Protein AF-A0A7V3D616-F1 (afdb_monomer)

Mean predicted aligned error: 13.86 Å

Radius of gyration: 35.64 Å; Cα contacts (8 Å, |Δi|>4): 173; chains: 1; bounding box: 58×69×104 Å

Foldseek 3Di:
DDPPPPPDDDDDDPPDDDDDDDPDDDPPPPPPPPPDDDDPVNVVVVVVVVVVVVVVVVVVVVVVVVVVVVVVVVVVVVVVVVVQVVVCVVVVFHKDKDFDQDPVRDGDDIDIATPDPDQPFWDFDQDPVDNQFTFTAGTAQQVPVDFDDQVNGSDAQQDWDDDPPDDTWGFHGDGRGTTTTGRPDPPDDPPD

pLDDT: mean 80.56, std 15.43, range [38.59, 98.31]

Solvent-accessible surface area (backbone atoms only — not comparable to full-atom values): 12207 Å² total; per-residue (Å²): 137,84,81,83,78,81,79,81,81,84,76,84,83,85,79,83,74,83,87,78,90,77,97,69,94,71,88,75,76,75,73,77,76,76,77,77,75,82,51,73,66,58,54,52,51,52,54,52,53,52,53,54,54,51,55,52,49,58,59,53,54,59,57,54,59,54,55,53,53,53,52,53,51,51,54,51,53,52,54,52,50,51,52,32,51,54,49,19,67,71,70,74,45,64,47,45,73,45,77,43,63,44,96,86,72,46,72,85,45,76,42,85,39,69,62,76,75,84,77,91,47,56,50,80,43,68,37,87,88,47,77,54,31,39,37,35,37,79,33,76,53,31,74,85,64,58,77,84,54,66,88,73,23,83,60,47,58,76,39,74,49,64,67,80,96,50,79,68,24,38,24,71,41,69,54,68,55,35,40,34,33,39,64,86,54,93,81,65,80,80,81,126

Structure (mmCIF, N/CA/C/O backbone):
data_AF-A0A7V3D616-F1
#
_entry.id   AF-A0A7V3D616-F1
#
loop_
_atom_site.group_PDB
_atom_site.id
_atom_site.type_symbol
_atom_site.label_atom_id
_atom_site.label_alt_id
_atom_site.label_comp_id
_atom_site.label_asym_id
_atom_site.label_entity_id
_atom_site.label_seq_id
_atom_site.pdbx_PDB_ins_code
_atom_site.Cartn_x
_atom_site.Cartn_y
_atom_site.Cartn_z
_atom_site.occupancy
_atom_site.B_iso_or_equiv
_atom_site.auth_seq_id
_atom_site.auth_comp_id
_atom_site.auth_asym_id
_atom_site.auth_atom_id
_atom_site.pdbx_PDB_model_num
ATOM 1 N N . MET A 1 1 ? -11.672 -16.349 7.195 1.00 45.81 1 MET A N 1
ATOM 2 C CA . MET A 1 1 ? -10.740 -15.883 8.245 1.00 45.81 1 MET A CA 1
ATOM 3 C C . MET A 1 1 ? -11.125 -16.609 9.525 1.00 45.81 1 MET A C 1
ATOM 5 O O . MET A 1 1 ? -12.041 -16.199 10.222 1.00 45.81 1 MET A O 1
ATOM 9 N N . LEU A 1 2 ? -10.557 -17.802 9.696 1.00 43.12 2 LEU A N 1
ATOM 10 C CA . LEU A 1 2 ? -10.943 -18.780 10.710 1.00 43.12 2 LEU A CA 1
ATOM 11 C C . LEU A 1 2 ? -10.216 -18.419 12.013 1.00 43.12 2 LEU A C 1
ATOM 13 O O . LEU A 1 2 ? -8.988 -18.439 12.055 1.00 43.12 2 LEU A O 1
ATOM 17 N N . VAL A 1 3 ? -10.957 -18.021 13.046 1.00 50.53 3 VAL A N 1
ATOM 18 C CA . VAL A 1 3 ? -10.395 -17.746 14.373 1.00 50.53 3 VAL A CA 1
ATOM 19 C C . VAL A 1 3 ? -10.111 -19.089 15.038 1.00 50.53 3 VAL A C 1
ATOM 21 O O . VAL A 1 3 ? -11.021 -19.819 15.423 1.00 50.53 3 VAL A O 1
ATOM 24 N N . MET A 1 4 ? -8.828 -19.422 15.125 1.00 47.12 4 MET A N 1
ATOM 25 C CA . MET A 1 4 ? -8.304 -20.601 15.799 1.00 47.12 4 MET A CA 1
ATOM 26 C C . MET A 1 4 ? -8.383 -20.363 17.314 1.00 47.12 4 MET A C 1
ATOM 28 O O . MET A 1 4 ? -7.480 -19.801 17.929 1.00 47.12 4 MET A O 1
ATOM 32 N N . ALA A 1 5 ? -9.524 -20.722 17.902 1.00 47.78 5 ALA A N 1
ATOM 33 C CA . ALA A 1 5 ? -9.734 -20.732 19.342 1.00 47.78 5 ALA A CA 1
ATOM 34 C C . ALA A 1 5 ? -8.924 -21.882 19.962 1.00 47.78 5 ALA A C 1
ATOM 36 O O . ALA A 1 5 ? -9.307 -23.050 19.885 1.00 47.78 5 ALA A O 1
ATOM 37 N N . ALA A 1 6 ? -7.781 -21.552 20.562 1.00 55.00 6 ALA A N 1
ATOM 38 C CA . ALA A 1 6 ? -7.004 -22.482 21.367 1.00 55.00 6 ALA A CA 1
ATOM 39 C C . ALA A 1 6 ? -7.743 -22.744 22.690 1.00 55.00 6 ALA A C 1
ATOM 41 O O . ALA A 1 6 ? -7.680 -21.963 23.637 1.00 55.00 6 ALA A O 1
ATOM 42 N N . ALA A 1 7 ? -8.480 -23.852 22.725 1.00 50.50 7 ALA A N 1
ATOM 43 C CA . ALA A 1 7 ? -9.090 -24.407 23.922 1.00 50.50 7 ALA A CA 1
ATOM 44 C C . ALA A 1 7 ? -8.003 -25.025 24.816 1.00 50.50 7 ALA A C 1
ATOM 46 O O . ALA A 1 7 ? -7.608 -26.178 24.636 1.00 50.50 7 ALA A O 1
ATOM 47 N N . MET A 1 8 ? -7.515 -24.257 25.788 1.00 54.72 8 MET A N 1
ATOM 48 C CA . MET A 1 8 ? -6.623 -24.760 26.830 1.00 54.72 8 MET A CA 1
ATOM 49 C C . MET A 1 8 ? -7.465 -25.446 27.914 1.00 54.72 8 MET A C 1
ATOM 51 O O . MET A 1 8 ? -8.069 -24.811 28.777 1.00 54.72 8 MET A O 1
ATOM 55 N N . ARG A 1 9 ? -7.545 -26.775 27.807 1.00 55.94 9 ARG A N 1
ATOM 56 C CA . ARG A 1 9 ? -8.113 -27.679 28.809 1.00 55.94 9 ARG A CA 1
ATOM 57 C C . ARG A 1 9 ? -7.177 -27.735 30.019 1.00 55.94 9 ARG A C 1
ATOM 59 O O . ARG A 1 9 ? -6.114 -28.341 29.943 1.00 55.94 9 ARG A O 1
ATOM 66 N N . GLY A 1 10 ? -7.585 -27.111 31.120 1.00 52.59 10 GLY A N 1
ATOM 67 C CA . GLY A 1 10 ? -6.990 -27.298 32.442 1.00 52.59 10 GLY A CA 1
ATOM 68 C C . GLY A 1 10 ? -7.751 -28.375 33.206 1.00 52.59 10 GLY A C 1
ATOM 69 O O . GLY A 1 10 ? -8.806 -28.115 33.777 1.00 52.59 10 GLY A O 1
ATOM 70 N N . THR A 1 11 ? -7.228 -29.5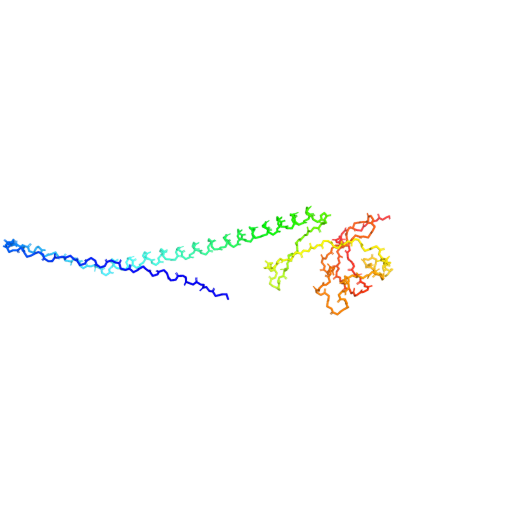93 33.155 1.00 56.31 11 THR A N 1
ATOM 71 C CA . THR A 1 11 ? -7.716 -30.782 33.854 1.00 56.31 11 THR A CA 1
ATOM 72 C C . THR A 1 11 ? -7.216 -30.784 35.303 1.00 56.31 11 THR A C 1
ATOM 74 O O . THR A 1 11 ? -6.042 -30.530 35.535 1.00 56.31 11 THR A O 1
ATOM 77 N N . MET A 1 12 ? -8.103 -31.159 36.231 1.00 50.72 12 MET A N 1
ATOM 78 C CA . MET A 1 12 ? -7.839 -31.794 37.535 1.00 50.72 12 MET A CA 1
ATOM 79 C C . MET A 1 12 ? -6.971 -31.074 38.582 1.00 50.72 12 MET A C 1
ATOM 81 O O . MET A 1 12 ? -5.756 -30.988 38.478 1.00 50.72 12 MET A O 1
ATOM 85 N N . CYS A 1 13 ? -7.595 -30.815 39.733 1.00 48.38 13 CYS A N 1
ATOM 86 C CA . CYS A 1 13 ? -7.145 -31.438 40.979 1.00 48.38 13 CYS A CA 1
ATOM 87 C C . CYS A 1 13 ? -8.322 -31.493 41.962 1.00 48.38 13 CYS A C 1
ATOM 89 O O . CYS A 1 13 ? -8.580 -30.565 42.726 1.00 48.38 13 CYS A O 1
ATOM 91 N N . THR A 1 14 ? -9.081 -32.586 41.895 1.00 57.53 14 THR A N 1
ATOM 92 C CA . THR A 1 14 ? -10.100 -32.929 42.888 1.00 57.53 14 THR A CA 1
ATOM 93 C C . THR A 1 14 ? -9.383 -33.397 44.147 1.00 57.53 14 THR A C 1
ATOM 95 O O . THR A 1 14 ? -9.034 -34.569 44.279 1.00 57.53 14 THR A O 1
ATOM 98 N N . ALA A 1 15 ? -9.130 -32.476 45.072 1.00 60.41 15 ALA A N 1
ATOM 99 C CA . ALA A 1 15 ? -8.670 -32.826 46.405 1.00 60.41 15 ALA A CA 1
ATOM 100 C C . ALA A 1 15 ? -9.858 -33.366 47.214 1.00 60.41 15 ALA A C 1
ATOM 102 O O . ALA A 1 15 ? -10.560 -32.631 47.902 1.00 60.41 15 ALA A O 1
ATOM 103 N N . SER A 1 16 ? -10.071 -34.677 47.105 1.00 67.94 16 SER A N 1
ATOM 104 C CA . SER A 1 16 ? -10.728 -35.463 48.144 1.00 67.94 16 SER A CA 1
ATOM 105 C C . SER A 1 16 ? -9.870 -35.374 49.408 1.00 67.94 16 SER A C 1
ATOM 107 O O . SER A 1 16 ? -8.703 -35.772 49.393 1.00 67.94 16 SER A O 1
ATOM 109 N N . ARG A 1 17 ? -10.409 -34.810 50.493 1.00 50.78 17 ARG A N 1
ATOM 110 C CA . ARG A 1 17 ? -9.801 -34.903 51.824 1.00 50.78 17 ARG A CA 1
ATOM 111 C C . ARG A 1 17 ? -10.802 -35.449 52.827 1.00 50.78 17 ARG A C 1
ATOM 113 O O . ARG A 1 17 ? -11.956 -35.033 52.871 1.00 50.78 17 ARG A O 1
ATOM 120 N N . CYS A 1 18 ? -10.271 -36.402 53.587 1.00 49.53 18 CYS A N 1
ATOM 121 C CA . CYS A 1 18 ? -10.864 -37.170 54.663 1.00 49.53 18 CYS A CA 1
ATOM 122 C C . CYS A 1 18 ? -11.782 -36.368 55.577 1.00 49.53 18 CYS A C 1
ATOM 124 O O . CYS A 1 18 ? -11.387 -35.372 56.179 1.00 49.53 18 CYS A O 1
ATOM 126 N N . SER A 1 19 ? -12.967 -36.940 55.749 1.00 49.19 19 SER A N 1
ATOM 127 C CA . SER A 1 19 ? -13.820 -36.787 56.913 1.00 49.19 19 SER A CA 1
ATOM 128 C C . SER A 1 19 ? -13.121 -37.415 58.124 1.00 49.19 19 SER A C 1
ATOM 130 O O . SER A 1 19 ? -12.936 -38.630 58.181 1.00 49.19 19 SER A O 1
ATOM 132 N N . THR A 1 20 ? -12.688 -36.581 59.066 1.00 56.72 20 THR A N 1
ATOM 133 C CA . THR A 1 20 ? -12.348 -36.987 60.4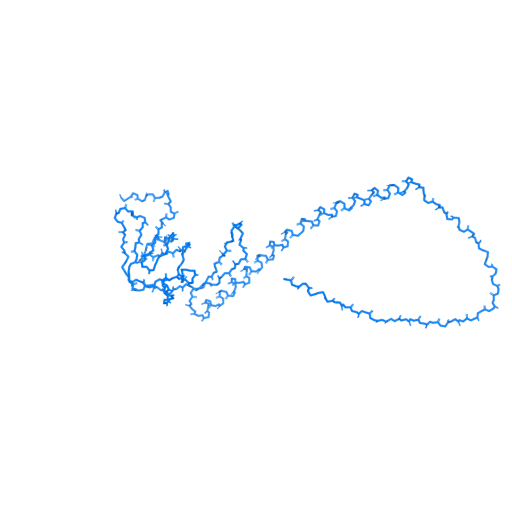33 1.00 56.72 20 THR A CA 1
ATOM 134 C C . THR A 1 20 ? -13.573 -36.779 61.310 1.00 56.72 20 THR A C 1
ATOM 136 O O . THR A 1 20 ? -14.098 -35.673 61.424 1.00 56.72 20 THR A O 1
ATOM 139 N N . SER A 1 21 ? -14.036 -37.879 61.886 1.00 57.72 21 SER A N 1
ATOM 140 C CA . SER A 1 21 ? -15.080 -37.968 62.896 1.00 57.72 21 SER A CA 1
ATOM 141 C C . SER A 1 21 ? -14.584 -37.420 64.238 1.00 57.72 21 SER A C 1
ATOM 143 O O . SER A 1 21 ? -13.758 -38.063 64.883 1.00 57.72 21 SER A O 1
ATOM 145 N N . ASP A 1 22 ? -15.122 -36.277 64.660 1.00 58.78 22 ASP A N 1
ATOM 146 C CA . ASP A 1 22 ? -15.014 -35.749 66.025 1.00 58.78 22 ASP A CA 1
ATOM 147 C C . ASP A 1 22 ? -16.372 -35.919 66.733 1.00 58.78 22 ASP A C 1
ATOM 149 O O . ASP A 1 22 ? -17.357 -35.303 66.312 1.00 58.78 22 ASP A O 1
ATOM 153 N N . PRO A 1 23 ? -16.483 -36.733 67.799 1.00 61.12 23 PRO A N 1
ATOM 154 C CA . PRO A 1 23 ? -17.648 -36.759 68.667 1.00 61.12 23 PRO A CA 1
ATOM 155 C C . PRO A 1 23 ? -17.366 -35.855 69.873 1.00 61.12 23 PRO A C 1
ATOM 157 O O . PRO A 1 23 ? -17.072 -36.315 70.972 1.00 61.12 23 PRO A O 1
ATOM 160 N N . GLY A 1 24 ? -17.417 -34.544 69.651 1.00 55.53 24 GLY A N 1
ATOM 161 C CA . GLY A 1 24 ? -17.211 -33.536 70.687 1.00 55.53 24 GLY A CA 1
ATOM 162 C C . GLY A 1 24 ? -18.310 -32.493 70.617 1.00 55.53 24 GLY A C 1
ATOM 163 O O . GLY A 1 24 ? -18.228 -31.557 69.830 1.00 55.53 24 GLY A O 1
ATOM 164 N N . GLY A 1 25 ? -19.361 -32.686 71.414 1.00 58.22 25 GLY A N 1
ATOM 165 C CA . GLY A 1 25 ? -20.518 -31.802 71.493 1.00 58.22 25 GLY A CA 1
ATOM 166 C C . GLY A 1 25 ? -20.144 -30.376 71.890 1.00 58.22 25 GLY A C 1
ATOM 167 O O . GLY A 1 25 ? -20.112 -30.037 73.068 1.00 58.22 25 GLY A O 1
ATOM 168 N N . ALA A 1 26 ? -19.931 -29.523 70.893 1.00 57.44 26 ALA A N 1
ATOM 169 C CA . ALA A 1 26 ? -20.085 -28.089 71.035 1.00 57.44 26 ALA A CA 1
ATOM 170 C C . ALA A 1 26 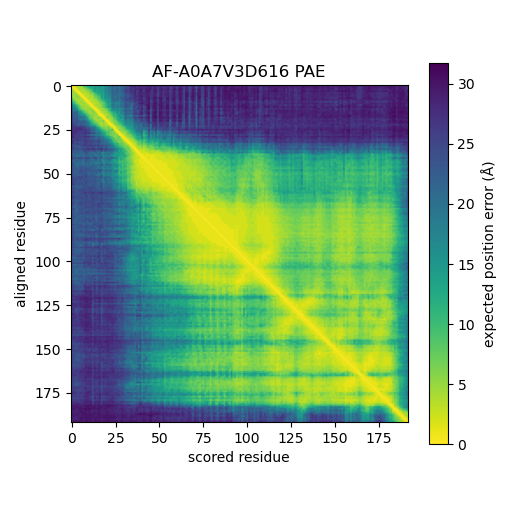? -21.530 -27.747 70.663 1.00 57.44 26 ALA A C 1
ATOM 172 O O . ALA A 1 26 ? -21.955 -27.921 69.520 1.00 57.44 26 ALA A O 1
ATOM 173 N N . ILE A 1 27 ? -22.298 -27.279 71.645 1.00 62.97 27 ILE A N 1
ATOM 174 C CA . ILE A 1 27 ? -23.609 -26.665 71.445 1.00 62.97 27 ILE A CA 1
ATOM 175 C C . ILE A 1 27 ? -23.361 -25.384 70.640 1.00 62.97 27 ILE A C 1
ATOM 177 O O . ILE A 1 27 ? -23.087 -24.324 71.198 1.00 62.97 27 ILE A O 1
ATOM 181 N N . VAL A 1 28 ? -23.379 -25.500 69.309 1.00 60.94 28 VAL A N 1
ATOM 182 C CA . VAL A 1 28 ? -23.352 -24.358 68.397 1.00 60.94 28 VAL A CA 1
ATOM 183 C C . VAL A 1 28 ? -24.701 -23.675 68.553 1.00 60.94 28 VAL A C 1
ATOM 185 O O . VAL A 1 28 ? -25.696 -24.055 67.940 1.00 60.94 28 VAL A O 1
ATOM 188 N N . THR A 1 29 ? -24.752 -22.679 69.428 1.00 63.09 29 THR A N 1
ATOM 189 C CA . THR A 1 29 ? -25.829 -21.701 69.469 1.00 63.09 29 THR A CA 1
ATOM 190 C C . THR A 1 29 ? -25.837 -20.994 68.120 1.00 63.09 29 THR A C 1
ATOM 192 O O . THR A 1 29 ? -25.066 -20.071 67.863 1.00 63.09 29 THR A O 1
ATOM 195 N N . SER A 1 30 ? -26.679 -21.479 67.207 1.00 61.62 30 SER A N 1
ATOM 196 C CA . SER A 1 30 ? -26.923 -20.849 65.919 1.00 61.62 30 SER A CA 1
ATOM 197 C C . SER A 1 30 ? -27.528 -19.478 66.188 1.00 61.62 30 SER A C 1
ATOM 199 O O . SER A 1 30 ? -28.738 -19.337 66.373 1.00 61.62 30 SER A O 1
ATOM 201 N N . VAL A 1 31 ? -26.679 -18.456 66.248 1.00 63.12 31 VAL A N 1
ATOM 202 C CA . VAL A 1 31 ? -27.127 -17.074 66.177 1.00 63.12 31 VAL A CA 1
ATOM 203 C C . VAL A 1 31 ? -27.778 -16.963 64.807 1.00 63.12 31 VAL A C 1
ATOM 205 O O . VAL A 1 31 ? -27.092 -16.984 63.786 1.00 63.12 31 VAL A O 1
ATOM 208 N N . LEU A 1 32 ? -29.113 -16.984 64.782 1.00 62.88 32 LEU A N 1
ATOM 209 C CA . LEU A 1 32 ? -29.917 -16.855 63.576 1.00 62.88 32 LEU A CA 1
ATOM 210 C C . LEU A 1 32 ? -29.526 -15.531 62.924 1.00 62.88 32 LEU A C 1
ATOM 212 O O . LEU A 1 32 ? -30.006 -14.463 63.303 1.00 62.88 32 LEU A O 1
ATOM 216 N N . SER A 1 33 ? -28.586 -15.607 61.983 1.00 68.44 33 SER A N 1
ATOM 217 C CA . SER A 1 33 ? -28.114 -14.467 61.219 1.00 68.44 33 SER A CA 1
ATOM 218 C C . SER A 1 33 ? -29.302 -13.962 60.421 1.00 68.44 33 SER A C 1
ATOM 220 O O . SER A 1 33 ? -29.729 -14.564 59.432 1.00 68.44 33 SER A O 1
ATOM 222 N N . ARG A 1 34 ? -29.911 -12.896 60.939 1.00 69.31 34 ARG A N 1
ATOM 223 C CA . ARG A 1 34 ? -31.066 -12.229 60.359 1.00 69.31 34 ARG A CA 1
ATOM 224 C C . ARG A 1 34 ? -30.623 -11.672 59.016 1.00 69.31 34 ARG A C 1
ATOM 226 O O . ARG A 1 34 ? -30.055 -10.584 58.951 1.00 69.31 34 ARG A O 1
ATOM 233 N N . ARG A 1 35 ? -30.849 -12.437 57.946 1.00 72.56 35 ARG A N 1
ATOM 234 C CA . ARG A 1 35 ? -30.606 -11.986 56.576 1.00 72.56 35 ARG A CA 1
ATOM 235 C C . ARG A 1 35 ? -31.503 -10.778 56.339 1.00 72.56 35 ARG A C 1
ATOM 237 O O . ARG A 1 35 ? -32.715 -10.913 56.192 1.00 72.56 35 ARG A O 1
ATOM 244 N N . ARG A 1 36 ? -30.912 -9.584 56.390 1.00 79.75 36 ARG A N 1
ATOM 245 C CA . ARG A 1 36 ? -31.577 -8.349 55.986 1.00 79.75 36 ARG A CA 1
ATOM 246 C C . ARG A 1 36 ? -31.842 -8.475 54.489 1.00 79.75 36 ARG A C 1
ATOM 248 O O . ARG A 1 36 ? -30.904 -8.612 53.710 1.00 79.75 36 ARG A O 1
ATOM 255 N N . GLY A 1 37 ? -33.118 -8.530 54.116 1.00 82.44 37 GLY A N 1
ATOM 256 C CA . GLY A 1 37 ? -33.516 -8.465 52.717 1.00 82.44 37 GLY A CA 1
ATOM 257 C C . GLY A 1 37 ? -33.114 -7.110 52.148 1.00 82.44 37 GLY A C 1
ATOM 258 O O . GLY A 1 37 ? -33.309 -6.089 52.806 1.00 82.44 37 GLY A O 1
ATOM 259 N N . PHE A 1 38 ? -32.535 -7.118 50.950 1.00 84.62 38 PHE A N 1
ATOM 260 C CA . PHE A 1 38 ? -32.287 -5.895 50.196 1.00 84.62 38 PHE A CA 1
ATOM 261 C C . PHE A 1 38 ? -33.618 -5.199 49.925 1.00 84.62 38 PHE A C 1
ATOM 263 O O . PHE A 1 38 ? -34.602 -5.836 49.537 1.00 84.62 38 PHE A O 1
ATOM 270 N N . THR A 1 39 ? -33.657 -3.892 50.150 1.00 94.38 39 THR A N 1
ATOM 271 C CA . THR A 1 39 ? -34.853 -3.108 49.836 1.00 94.38 39 THR A CA 1
ATOM 272 C C . THR A 1 39 ? -35.003 -2.986 48.315 1.00 94.38 39 THR A C 1
ATOM 274 O O . THR A 1 39 ? -34.010 -2.956 47.586 1.00 94.38 39 THR A O 1
ATOM 277 N N . LEU A 1 40 ? -36.241 -2.901 47.807 1.00 93.25 40 LEU A N 1
ATOM 278 C CA . LEU A 1 40 ? -36.492 -2.734 46.364 1.00 93.25 40 LEU A CA 1
ATOM 279 C C . LEU A 1 40 ? -35.768 -1.508 45.789 1.00 93.25 40 LEU A C 1
ATOM 281 O O . LEU A 1 40 ? -35.266 -1.553 44.667 1.00 93.25 40 LEU A O 1
ATOM 285 N N . ILE A 1 41 ? -35.681 -0.432 46.576 1.00 96.12 41 ILE A N 1
ATOM 286 C CA . ILE A 1 41 ? -34.990 0.796 46.180 1.00 96.12 41 ILE A CA 1
ATOM 287 C C . ILE A 1 41 ? -33.478 0.588 46.039 1.00 96.12 41 ILE A C 1
ATOM 289 O O . ILE A 1 41 ? -32.867 1.117 45.117 1.00 96.12 41 ILE A O 1
ATOM 293 N N . GLU A 1 42 ? -32.874 -0.227 46.900 1.00 94.50 42 GLU A N 1
ATOM 294 C CA . GLU A 1 42 ? -31.438 -0.501 46.873 1.00 94.50 42 GLU A CA 1
ATOM 295 C C . GLU A 1 42 ? -31.052 -1.318 45.636 1.00 94.50 42 GLU A C 1
ATOM 297 O O . GLU A 1 42 ? -30.083 -0.988 44.955 1.00 94.50 42 GLU A O 1
ATOM 302 N N . LEU A 1 43 ? -31.872 -2.307 45.261 1.00 94.56 43 LEU A N 1
ATOM 303 C CA . LEU A 1 43 ? -31.676 -3.046 44.012 1.00 94.56 43 LEU A CA 1
ATOM 304 C C . LEU A 1 43 ? -31.826 -2.125 42.791 1.00 94.56 43 LEU A C 1
ATOM 306 O O . LEU A 1 43 ? -31.013 -2.203 41.869 1.00 94.56 43 LEU A O 1
ATOM 310 N N . LEU A 1 44 ? -32.806 -1.213 42.804 1.00 95.94 44 LEU A N 1
ATOM 311 C CA . LEU A 1 44 ? -33.025 -0.250 41.721 1.00 95.94 44 LEU A CA 1
ATOM 312 C C . LEU A 1 44 ? -31.823 0.686 41.519 1.00 95.94 44 LEU A C 1
ATOM 314 O O . LEU A 1 44 ? -31.408 0.933 40.387 1.00 95.94 44 LEU A O 1
ATOM 318 N N . VAL A 1 45 ? -31.223 1.175 42.604 1.00 97.31 45 VAL A N 1
ATOM 319 C CA . VAL A 1 45 ? -30.017 2.011 42.523 1.00 97.31 45 VAL A CA 1
ATOM 320 C C . VAL A 1 45 ? -28.835 1.214 41.965 1.00 97.31 45 VAL A C 1
ATOM 322 O O . VAL A 1 45 ? -28.116 1.715 41.102 1.00 97.31 45 VAL A O 1
ATOM 325 N N . VAL A 1 46 ? -28.657 -0.042 42.388 1.00 97.31 46 VAL A N 1
ATOM 326 C CA . VAL A 1 46 ? -27.561 -0.903 41.914 1.00 97.31 46 VAL A CA 1
ATOM 327 C C . VAL A 1 46 ? -27.648 -1.145 40.409 1.00 97.31 46 VAL A C 1
ATOM 329 O O . VAL A 1 46 ? -26.657 -0.950 39.703 1.00 97.31 46 VAL A O 1
ATOM 332 N N . ILE A 1 47 ? -28.824 -1.509 39.889 1.00 97.38 47 ILE A N 1
ATOM 333 C CA . ILE A 1 47 ? -28.991 -1.687 38.438 1.00 97.38 47 ILE A CA 1
ATOM 334 C C . ILE A 1 47 ? -28.781 -0.363 37.691 1.00 97.38 47 ILE A C 1
ATOM 336 O O . ILE A 1 47 ? -28.147 -0.356 36.637 1.00 97.38 47 ILE A O 1
ATOM 340 N N . GLY A 1 48 ? -29.211 0.767 38.267 1.00 98.12 48 GLY A N 1
ATOM 341 C CA . GLY A 1 48 ? -28.960 2.099 37.719 1.00 98.12 48 GLY A CA 1
ATOM 342 C C . GLY A 1 48 ? -27.466 2.382 37.559 1.00 98.12 48 GLY A C 1
ATOM 343 O O . GLY A 1 48 ? -27.008 2.699 36.463 1.00 98.12 48 GLY A O 1
ATOM 344 N N . ILE A 1 49 ? -26.675 2.169 38.613 1.00 98.25 49 ILE A N 1
ATOM 345 C CA . ILE A 1 49 ? -25.222 2.386 38.576 1.00 98.25 49 ILE A CA 1
ATOM 346 C C . ILE A 1 49 ? -24.546 1.441 37.570 1.00 98.25 49 ILE A C 1
ATOM 348 O O . ILE A 1 49 ? -23.715 1.887 36.778 1.00 98.25 49 ILE A O 1
ATOM 352 N N . ILE A 1 50 ? -24.925 0.158 37.540 1.00 98.12 50 ILE A N 1
ATOM 353 C CA . ILE A 1 50 ? -24.348 -0.820 36.602 1.00 98.12 50 ILE A CA 1
ATOM 354 C C . ILE A 1 50 ? -24.610 -0.408 35.146 1.00 98.12 50 ILE A C 1
ATOM 356 O O . ILE A 1 50 ? -23.696 -0.476 34.324 1.00 98.12 50 ILE A O 1
ATOM 360 N N . THR A 1 51 ? -25.818 0.062 34.817 1.00 98.31 51 THR A N 1
ATOM 361 C CA . THR A 1 51 ? -26.137 0.497 33.444 1.00 98.31 51 THR A CA 1
ATOM 362 C C . THR A 1 51 ? -25.319 1.713 33.006 1.00 98.31 51 THR A C 1
ATOM 364 O O . THR A 1 51 ? -24.822 1.735 31.878 1.00 98.31 51 THR A O 1
ATOM 367 N N . ILE A 1 52 ? -25.098 2.680 33.903 1.00 98.12 52 ILE A N 1
ATOM 368 C CA . ILE A 1 52 ? -24.258 3.857 33.633 1.00 98.12 52 ILE A CA 1
ATOM 369 C C . ILE A 1 52 ? -22.803 3.433 33.381 1.00 98.12 52 ILE A C 1
ATOM 371 O O . ILE A 1 52 ? -22.198 3.839 32.385 1.00 98.12 52 ILE A O 1
ATOM 375 N N . LEU A 1 53 ? -22.246 2.572 34.239 1.00 98.00 53 LEU A N 1
ATOM 376 C CA . LEU A 1 53 ? -20.874 2.072 34.091 1.00 98.00 53 LEU A CA 1
ATOM 377 C C . LEU A 1 53 ? -20.686 1.263 32.801 1.00 98.00 53 LEU A C 1
ATOM 379 O O . LEU A 1 53 ? -19.671 1.401 32.109 1.00 98.00 53 LEU A O 1
ATOM 383 N N . PHE A 1 54 ? -21.676 0.445 32.445 1.00 97.88 54 PHE A N 1
ATOM 384 C CA . PHE A 1 54 ? -21.659 -0.329 31.208 1.00 97.88 54 PHE A CA 1
ATOM 385 C C . PHE A 1 54 ? -21.663 0.580 29.970 1.00 97.88 54 PHE A C 1
ATOM 387 O O . PHE A 1 54 ? -20.854 0.384 29.060 1.00 97.88 54 PHE A O 1
ATOM 394 N N . GLY A 1 55 ? -22.499 1.624 29.961 1.00 96.12 55 GLY A N 1
ATOM 395 C CA . GLY A 1 55 ? -22.539 2.613 28.881 1.00 96.12 55 GLY A CA 1
ATOM 396 C C . GLY A 1 55 ? -21.192 3.310 28.656 1.00 96.12 55 GLY A C 1
ATOM 397 O O . GLY A 1 55 ? -20.721 3.401 27.519 1.00 96.12 55 GLY A O 1
ATOM 398 N N . LEU A 1 56 ? -20.524 3.728 29.737 1.00 96.19 56 LEU A N 1
ATOM 399 C CA . LEU A 1 56 ? -19.196 4.350 29.665 1.00 96.19 56 LEU A CA 1
ATOM 400 C C . LEU A 1 56 ? -18.131 3.387 29.126 1.00 96.19 56 LEU A C 1
ATOM 402 O O . LEU A 1 56 ? -17.304 3.770 28.297 1.00 96.19 56 LEU A O 1
ATOM 406 N N . THR A 1 57 ? -18.180 2.123 29.541 1.00 95.62 57 THR A N 1
ATOM 407 C CA . THR A 1 57 ? -17.208 1.109 29.117 1.00 95.62 57 THR A CA 1
ATOM 408 C C . THR A 1 57 ? -17.299 0.838 27.612 1.00 95.62 57 THR A C 1
ATOM 410 O O . THR A 1 57 ? -16.275 0.782 26.928 1.00 95.62 57 THR A O 1
ATOM 413 N N . VAL A 1 58 ? -18.513 0.738 27.060 1.00 95.56 58 VAL A N 1
ATOM 414 C CA . VAL A 1 58 ? -18.720 0.543 25.613 1.00 95.56 58 VAL A CA 1
ATOM 415 C C . VAL A 1 58 ? -18.202 1.736 24.804 1.00 95.56 58 VAL A C 1
ATOM 417 O O . VAL A 1 58 ? -17.585 1.547 2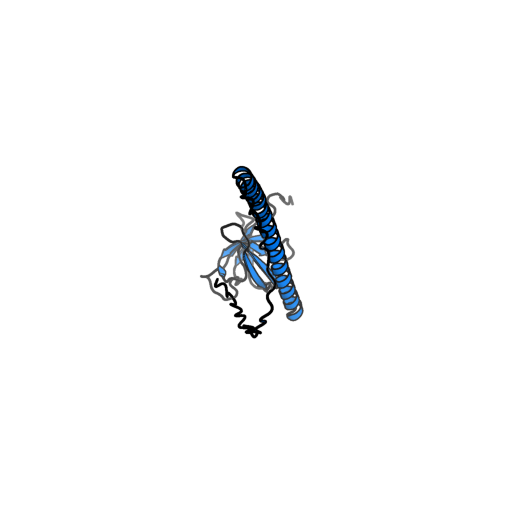3.749 1.00 95.56 58 VAL A O 1
ATOM 420 N N . LEU A 1 59 ? -18.421 2.961 25.294 1.00 93.06 59 LEU A N 1
ATOM 421 C CA . LEU A 1 59 ? -17.951 4.177 24.631 1.00 93.06 59 LEU A CA 1
ATOM 422 C C . LEU A 1 59 ? -16.417 4.218 24.555 1.00 93.06 59 LEU A C 1
ATOM 424 O O . LEU A 1 59 ? -15.855 4.444 23.481 1.00 93.06 59 LEU A O 1
ATOM 428 N N . ILE A 1 60 ? -15.746 3.932 25.672 1.00 93.00 60 ILE A N 1
ATOM 429 C CA . ILE A 1 60 ? -14.281 3.928 25.772 1.00 93.00 60 ILE A CA 1
ATOM 430 C C . ILE A 1 60 ? -13.672 2.800 24.925 1.00 93.00 60 ILE A C 1
ATOM 432 O O . ILE A 1 60 ? -12.702 3.024 24.197 1.00 93.00 60 ILE A O 1
ATOM 436 N N . GLY A 1 61 ? -14.265 1.601 24.941 1.00 88.62 61 GLY A N 1
ATOM 437 C CA . GLY A 1 61 ? -13.757 0.447 24.191 1.00 88.62 61 GLY A CA 1
ATOM 438 C C . GLY A 1 61 ? -13.651 0.694 22.680 1.00 88.62 61 GLY A C 1
ATOM 439 O O . GLY A 1 61 ? -12.691 0.265 22.038 1.00 88.62 61 GLY A O 1
ATOM 440 N N . ARG A 1 62 ? -14.589 1.453 22.096 1.00 85.12 62 ARG A N 1
ATOM 441 C CA . ARG A 1 62 ? -14.558 1.797 20.663 1.00 85.12 62 ARG A CA 1
ATOM 442 C C . ARG A 1 62 ? -13.418 2.746 20.287 1.00 85.12 62 ARG A C 1
ATOM 444 O O . ARG A 1 62 ? -12.921 2.661 19.163 1.00 85.12 62 ARG A O 1
ATOM 451 N N . ALA A 1 63 ? -13.000 3.631 21.191 1.00 82.94 63 ALA A N 1
ATOM 452 C CA . ALA A 1 63 ? -11.907 4.568 20.935 1.00 82.94 63 ALA A CA 1
ATOM 453 C C . ALA A 1 63 ? -10.557 3.839 20.811 1.00 82.94 63 ALA A C 1
ATOM 455 O O . ALA A 1 63 ? -9.810 4.078 19.861 1.00 82.94 63 ALA A O 1
ATOM 456 N N . PHE A 1 64 ? -10.290 2.872 21.694 1.00 85.25 64 PHE A N 1
ATOM 457 C CA . PHE A 1 64 ? -9.051 2.086 21.670 1.00 85.25 64 PHE A CA 1
ATOM 458 C C . PHE A 1 64 ? -8.884 1.264 20.385 1.00 85.25 64 PHE A C 1
ATOM 460 O O . PHE A 1 64 ? -7.800 1.239 19.801 1.00 85.25 64 PHE A O 1
ATOM 467 N N . GLN A 1 65 ? -9.968 0.679 19.865 1.00 85.25 65 GLN A N 1
ATOM 468 C CA . GLN A 1 65 ? -9.904 -0.132 18.643 1.00 85.25 65 GLN A CA 1
ATOM 469 C C . GLN A 1 65 ? -9.445 0.647 17.399 1.00 85.25 65 GLN A C 1
ATOM 471 O O . GLN A 1 65 ? -8.867 0.055 16.483 1.00 85.25 65 GLN A O 1
ATOM 476 N N . ARG A 1 66 ? -9.701 1.961 17.327 1.00 83.00 66 ARG A N 1
ATOM 477 C CA . ARG A 1 66 ? -9.279 2.791 16.184 1.00 83.00 66 ARG A CA 1
ATOM 478 C C . ARG A 1 66 ? -7.769 3.023 16.194 1.00 83.00 66 ARG A C 1
ATOM 480 O O . ARG A 1 66 ? -7.129 2.863 15.156 1.00 83.00 66 ARG A O 1
ATOM 487 N N . ASN A 1 67 ? -7.203 3.306 17.366 1.00 86.12 67 ASN A N 1
ATOM 488 C CA . ASN A 1 67 ? -5.775 3.588 17.522 1.00 86.12 67 ASN A CA 1
ATOM 489 C C . ASN A 1 67 ? -4.917 2.367 17.185 1.00 86.12 67 ASN A C 1
ATOM 491 O O . ASN A 1 67 ? -3.932 2.478 16.459 1.00 86.12 67 ASN A O 1
ATOM 495 N N . GLU A 1 68 ? -5.331 1.178 17.621 1.00 89.44 68 GLU A N 1
ATOM 496 C CA . GLU A 1 68 ? -4.582 -0.037 17.309 1.00 89.44 68 GLU A CA 1
ATOM 497 C C . GLU A 1 68 ? -4.537 -0.347 15.807 1.00 89.44 68 GLU A C 1
ATOM 499 O O . GLU A 1 68 ? -3.536 -0.857 15.309 1.00 89.44 68 GLU A O 1
ATOM 504 N N . LYS A 1 69 ? -5.617 -0.066 15.062 1.00 87.06 69 LYS A N 1
ATOM 505 C CA . LYS A 1 69 ? -5.644 -0.290 13.607 1.00 87.06 69 LYS A CA 1
ATOM 506 C C . LYS A 1 69 ? -4.643 0.613 12.888 1.00 87.06 69 LYS A C 1
ATOM 508 O O . LYS A 1 69 ? -3.934 0.126 12.012 1.00 87.06 69 LYS A O 1
ATOM 513 N N . ALA A 1 70 ? -4.555 1.882 13.289 1.00 89.62 70 ALA A N 1
ATOM 514 C CA . ALA A 1 70 ? -3.586 2.821 12.730 1.00 89.62 70 ALA A CA 1
ATOM 515 C C . ALA A 1 70 ? -2.143 2.379 13.024 1.00 89.62 70 ALA A C 1
ATOM 517 O O . ALA A 1 70 ? -1.338 2.267 12.104 1.00 89.62 70 ALA A O 1
ATOM 518 N N . VAL A 1 71 ? -1.842 2.026 14.280 1.00 93.88 71 VAL A N 1
ATOM 519 C CA . VAL A 1 71 ? -0.505 1.553 14.685 1.00 93.88 71 VAL A CA 1
ATOM 520 C C . VAL A 1 71 ? -0.111 0.272 13.941 1.00 93.88 71 VAL A C 1
ATOM 522 O O . VAL A 1 71 ? 0.998 0.178 13.417 1.00 93.88 71 VAL A O 1
ATOM 525 N N . ARG A 1 72 ? -1.027 -0.699 13.813 1.00 91.62 72 ARG A N 1
ATOM 526 C CA . ARG A 1 72 ? -0.787 -1.927 13.032 1.00 91.62 72 ARG A CA 1
ATOM 527 C C . ARG A 1 72 ? -0.503 -1.631 11.557 1.00 91.62 72 ARG A C 1
ATOM 529 O O . ARG A 1 72 ? 0.391 -2.251 10.979 1.00 91.62 72 ARG A O 1
ATOM 536 N N . GLY A 1 73 ? -1.230 -0.683 10.963 1.00 91.19 73 GLY A N 1
ATOM 537 C CA . GLY A 1 73 ? -0.999 -0.233 9.590 1.00 91.19 73 GLY A CA 1
ATOM 538 C C . GLY A 1 73 ? 0.411 0.327 9.405 1.00 91.19 73 GLY A C 1
ATOM 539 O O . GLY A 1 73 ? 1.143 -0.136 8.532 1.00 91.19 73 GLY A O 1
ATOM 540 N N . THR A 1 74 ? 0.830 1.241 10.283 1.00 94.50 74 THR A N 1
ATOM 541 C CA . THR A 1 74 ? 2.175 1.837 10.251 1.00 94.50 74 THR A CA 1
ATOM 542 C C . THR A 1 74 ? 3.272 0.787 10.386 1.00 94.50 74 THR A C 1
ATOM 544 O O . THR A 1 74 ? 4.191 0.763 9.571 1.00 94.50 74 THR A O 1
ATOM 547 N N . ASN A 1 75 ? 3.152 -0.127 11.353 1.00 95.69 75 ASN A N 1
ATOM 548 C CA . ASN A 1 75 ? 4.147 -1.181 11.566 1.00 95.69 75 ASN A CA 1
ATOM 549 C C . ASN A 1 75 ? 4.273 -2.105 10.344 1.00 95.69 75 ASN A C 1
ATOM 551 O O . ASN A 1 75 ? 5.375 -2.512 9.981 1.00 95.69 75 ASN A O 1
ATOM 555 N N . THR A 1 76 ? 3.154 -2.396 9.674 1.00 93.88 76 THR A N 1
ATOM 556 C CA . THR A 1 76 ? 3.144 -3.206 8.446 1.00 93.88 76 THR A CA 1
ATOM 557 C C . THR A 1 76 ? 3.884 -2.495 7.313 1.00 93.88 76 THR A C 1
ATOM 559 O O . THR A 1 76 ? 4.760 -3.086 6.684 1.00 93.88 76 THR A O 1
ATOM 562 N N . VAL A 1 77 ? 3.588 -1.212 7.080 1.00 95.00 77 VAL A N 1
ATOM 563 C CA . VAL A 1 77 ? 4.249 -0.416 6.032 1.00 95.00 77 VAL A CA 1
ATOM 564 C C . VAL A 1 77 ? 5.746 -0.270 6.309 1.00 95.00 77 VAL A C 1
ATOM 566 O O . VAL A 1 77 ? 6.553 -0.456 5.402 1.00 95.00 77 VAL A O 1
ATOM 569 N N . GLN A 1 78 ? 6.132 -0.003 7.559 1.00 95.94 78 GLN A N 1
ATOM 570 C CA . GLN A 1 78 ? 7.538 0.099 7.959 1.00 95.94 78 GLN A CA 1
ATOM 571 C C . GLN A 1 78 ? 8.302 -1.210 7.731 1.00 95.94 78 GLN A C 1
ATOM 573 O O . GLN A 1 78 ? 9.406 -1.188 7.186 1.00 95.94 78 GLN A O 1
ATOM 578 N N . GLY A 1 79 ? 7.710 -2.351 8.097 1.00 95.56 79 GLY A N 1
ATOM 579 C CA . GLY A 1 79 ? 8.318 -3.663 7.873 1.00 95.56 79 GLY A CA 1
ATOM 580 C C . GLY A 1 79 ? 8.540 -3.952 6.388 1.00 95.56 79 GLY A C 1
ATOM 581 O O . GLY A 1 79 ? 9.639 -4.330 5.983 1.00 95.56 79 GLY A O 1
ATOM 582 N N . ILE A 1 80 ? 7.523 -3.700 5.560 1.00 94.81 80 ILE A N 1
ATOM 583 C CA . ILE A 1 80 ? 7.590 -3.919 4.109 1.00 94.81 80 ILE A CA 1
ATOM 584 C C . ILE A 1 80 ? 8.625 -2.986 3.465 1.00 94.81 80 ILE A C 1
ATOM 586 O O . ILE A 1 80 ? 9.406 -3.439 2.628 1.00 94.81 80 ILE A O 1
ATOM 590 N N . LEU A 1 81 ? 8.692 -1.718 3.889 1.00 96.00 81 LEU A N 1
ATOM 591 C CA . LEU A 1 81 ? 9.678 -0.747 3.400 1.00 96.00 81 LEU A CA 1
ATOM 592 C C . LEU A 1 81 ? 11.111 -1.153 3.745 1.00 96.00 81 LEU A C 1
ATOM 594 O O . LEU A 1 81 ? 12.005 -1.018 2.911 1.00 96.00 81 LEU A O 1
ATOM 598 N N . ASN A 1 82 ? 11.335 -1.705 4.937 1.00 96.56 82 ASN A N 1
ATOM 599 C CA . ASN A 1 82 ? 12.648 -2.219 5.305 1.00 96.56 82 ASN A CA 1
ATOM 600 C C . ASN A 1 82 ? 13.060 -3.409 4.423 1.00 96.56 82 ASN A C 1
ATOM 602 O O . ASN A 1 82 ? 14.198 -3.471 3.968 1.00 96.56 82 ASN A O 1
ATOM 606 N N . ILE A 1 83 ? 12.127 -4.315 4.113 1.00 96.19 83 ILE A N 1
ATOM 607 C CA . ILE A 1 83 ? 12.379 -5.425 3.181 1.00 96.19 83 ILE A CA 1
ATOM 608 C C . ILE A 1 83 ? 12.723 -4.888 1.783 1.00 96.19 83 ILE A C 1
ATOM 610 O O . ILE A 1 83 ? 13.724 -5.311 1.209 1.00 96.19 83 ILE A O 1
ATOM 614 N N . ALA A 1 84 ? 11.959 -3.920 1.262 1.00 95.81 84 ALA A N 1
ATOM 615 C CA . ALA A 1 84 ? 12.244 -3.293 -0.033 1.00 95.81 84 ALA A CA 1
ATOM 616 C C . ALA A 1 84 ? 13.639 -2.643 -0.063 1.00 95.81 84 ALA A C 1
ATOM 618 O O . ALA A 1 84 ? 14.382 -2.808 -1.029 1.00 95.81 84 ALA A O 1
ATOM 619 N N . LYS A 1 85 ? 14.040 -1.972 1.025 1.00 96.19 85 LYS A N 1
ATOM 620 C CA . LYS A 1 85 ? 15.382 -1.392 1.169 1.00 96.19 85 LYS A CA 1
ATOM 621 C C . LYS A 1 85 ? 16.478 -2.456 1.133 1.00 96.19 85 LYS A C 1
ATOM 623 O O . LYS A 1 85 ? 17.470 -2.281 0.430 1.00 96.19 85 LYS A O 1
ATOM 628 N N . LEU A 1 86 ? 16.328 -3.540 1.893 1.00 97.12 86 LEU A N 1
ATOM 629 C CA . LEU A 1 86 ? 17.317 -4.622 1.915 1.00 97.12 86 LEU A CA 1
ATOM 630 C C . LEU A 1 86 ? 17.443 -5.291 0.541 1.00 97.12 86 LEU A C 1
ATOM 632 O O . LEU A 1 86 ? 18.555 -5.577 0.101 1.00 97.12 86 LEU A O 1
ATOM 636 N N . GLN A 1 87 ? 16.323 -5.463 -0.160 1.00 95.88 87 GLN A N 1
ATOM 637 C CA . GLN A 1 87 ? 16.295 -5.974 -1.526 1.00 95.88 87 GLN A CA 1
ATOM 638 C C . GLN A 1 87 ? 17.051 -5.051 -2.496 1.00 95.88 87 GLN A C 1
ATOM 640 O O . GLN A 1 87 ? 17.886 -5.518 -3.270 1.00 95.88 87 GLN A O 1
ATOM 645 N N . ALA A 1 88 ? 16.831 -3.737 -2.393 1.00 96.19 88 ALA A N 1
ATOM 646 C CA . ALA A 1 88 ? 17.536 -2.744 -3.199 1.00 96.19 88 ALA A CA 1
ATOM 647 C C . ALA A 1 88 ? 19.045 -2.739 -2.967 1.00 96.19 88 ALA A C 1
ATOM 649 O O . ALA A 1 88 ? 19.823 -2.674 -3.918 1.00 96.19 88 ALA A O 1
ATOM 650 N N . LEU A 1 89 ? 19.471 -2.871 -1.710 1.00 97.12 89 LEU A N 1
ATOM 651 C CA . LEU A 1 89 ? 20.890 -2.962 -1.371 1.00 97.12 89 LEU A CA 1
ATOM 652 C C . LEU A 1 89 ? 21.533 -4.240 -1.917 1.00 97.12 89 LEU A C 1
ATOM 654 O O . LEU A 1 89 ? 22.681 -4.202 -2.358 1.00 97.12 89 LEU A O 1
ATOM 658 N N . ARG A 1 90 ? 20.802 -5.359 -1.901 1.00 96.88 90 ARG A N 1
ATOM 659 C CA . ARG A 1 90 ? 21.297 -6.654 -2.375 1.00 96.88 90 ARG A CA 1
ATOM 660 C C . ARG A 1 90 ? 21.473 -6.678 -3.889 1.00 96.88 90 ARG A C 1
ATOM 662 O O . ARG A 1 90 ? 22.534 -7.059 -4.371 1.00 96.88 90 ARG A O 1
ATOM 669 N N . ASP A 1 91 ? 20.446 -6.261 -4.622 1.00 96.06 91 ASP A N 1
ATOM 670 C CA . ASP A 1 91 ? 20.429 -6.380 -6.083 1.00 96.06 91 ASP A CA 1
ATOM 671 C C . ASP A 1 91 ? 21.017 -5.142 -6.785 1.00 96.06 91 ASP A C 1
ATOM 673 O O . ASP A 1 91 ? 21.135 -5.128 -8.006 1.00 96.06 91 ASP A O 1
ATOM 677 N N . ARG A 1 92 ? 21.392 -4.100 -6.024 1.00 94.06 92 ARG A N 1
ATOM 678 C CA . ARG A 1 92 ? 21.872 -2.799 -6.533 1.00 94.06 92 ARG A CA 1
ATOM 679 C C . ARG A 1 92 ? 20.912 -2.149 -7.536 1.00 94.06 92 ARG A C 1
ATOM 681 O O . ARG A 1 92 ? 21.338 -1.409 -8.418 1.00 94.06 92 ARG A O 1
ATOM 688 N N . ALA A 1 93 ? 19.619 -2.413 -7.378 1.00 91.44 93 ALA A N 1
ATOM 689 C CA . ALA A 1 93 ? 18.549 -1.872 -8.204 1.00 91.44 93 ALA A CA 1
ATOM 690 C C . ALA A 1 93 ? 17.525 -1.144 -7.317 1.00 91.44 93 ALA A C 1
ATOM 692 O O . ALA A 1 93 ? 17.345 -1.531 -6.159 1.00 91.44 93 ALA A O 1
ATOM 693 N N . PRO A 1 94 ? 16.847 -0.094 -7.808 1.00 91.00 94 PRO A N 1
ATOM 694 C CA . PRO A 1 94 ? 15.824 0.585 -7.027 1.00 91.00 94 PRO A CA 1
ATOM 695 C C . PRO A 1 94 ? 14.576 -0.297 -6.867 1.00 91.00 94 PRO A C 1
ATOM 697 O O . PRO A 1 94 ? 13.997 -0.764 -7.848 1.00 91.00 94 PRO A O 1
ATOM 700 N N . TYR A 1 95 ? 14.131 -0.473 -5.620 1.00 94.50 95 TYR A N 1
ATOM 701 C CA . TYR A 1 95 ? 12.854 -1.107 -5.278 1.00 94.50 95 TYR A CA 1
ATOM 702 C C . TYR A 1 95 ? 11.957 -0.130 -4.530 1.00 94.50 95 TYR A C 1
ATOM 704 O O . TYR A 1 95 ? 12.422 0.703 -3.750 1.00 94.50 95 TYR A O 1
ATOM 712 N N . GLY A 1 96 ? 10.655 -0.281 -4.737 1.00 91.75 96 GLY A N 1
ATOM 713 C CA . GLY A 1 96 ? 9.617 0.512 -4.104 1.00 91.75 96 GLY A CA 1
ATOM 714 C C . GLY A 1 96 ? 8.406 -0.328 -3.721 1.00 91.75 96 GLY A C 1
ATOM 715 O O . GLY A 1 96 ? 8.374 -1.555 -3.855 1.00 91.75 96 GLY A O 1
ATOM 716 N N . ILE A 1 97 ? 7.391 0.362 -3.211 1.00 92.69 97 ILE A N 1
ATOM 717 C CA . ILE A 1 97 ? 6.126 -0.244 -2.806 1.00 92.69 97 ILE A CA 1
ATOM 718 C C . ILE A 1 97 ? 4.996 0.591 -3.387 1.00 92.69 97 ILE A C 1
ATOM 720 O O . ILE A 1 97 ? 4.953 1.805 -3.194 1.00 92.69 97 ILE A O 1
ATOM 724 N N . ARG A 1 98 ? 4.054 -0.073 -4.052 1.00 89.06 98 ARG A N 1
ATOM 725 C CA . ARG A 1 98 ? 2.808 0.526 -4.520 1.00 89.06 98 ARG A CA 1
ATOM 726 C C . ARG A 1 98 ? 1.700 0.277 -3.505 1.00 89.06 98 ARG A C 1
ATOM 728 O O . ARG A 1 98 ? 1.469 -0.853 -3.068 1.00 89.06 98 ARG A O 1
ATOM 735 N N . LEU A 1 99 ? 0.999 1.348 -3.147 1.00 91.31 99 LEU A N 1
ATOM 736 C CA . LEU A 1 99 ? -0.200 1.297 -2.320 1.00 91.31 99 LEU A CA 1
ATOM 737 C C . LEU A 1 99 ? -1.411 1.069 -3.223 1.00 91.31 99 LEU A C 1
ATOM 739 O O . LEU A 1 99 ? -1.808 1.960 -3.969 1.00 91.31 99 LEU A O 1
ATOM 743 N N . LEU A 1 100 ? -2.006 -0.120 -3.155 1.00 88.81 100 LEU A N 1
ATOM 744 C CA . LEU A 1 100 ? -3.195 -0.441 -3.935 1.00 88.81 100 LEU A CA 1
ATOM 745 C C . LEU A 1 100 ? -4.432 0.042 -3.178 1.00 88.81 100 LEU A C 1
ATOM 747 O O . LEU A 1 100 ? -4.814 -0.506 -2.134 1.00 88.81 100 LEU A O 1
ATOM 751 N N . ARG A 1 101 ? -5.042 1.097 -3.715 1.00 88.94 101 ARG A N 1
ATOM 752 C CA . ARG A 1 101 ? -6.286 1.674 -3.215 1.00 88.94 101 ARG A CA 1
ATOM 753 C C . ARG A 1 101 ? -7.476 0.840 -3.699 1.00 88.94 101 ARG A C 1
ATOM 755 O O . ARG A 1 101 ? -7.563 0.498 -4.872 1.00 88.94 101 ARG A O 1
ATOM 762 N N . ASP A 1 102 ? -8.357 0.485 -2.773 1.00 90.94 102 ASP A N 1
ATOM 763 C CA . ASP A 1 102 ? -9.614 -0.218 -3.038 1.00 90.94 102 ASP A CA 1
ATOM 764 C C . ASP A 1 102 ? -10.702 0.758 -3.524 1.00 90.94 102 ASP A C 1
ATOM 766 O O . ASP A 1 102 ? -10.523 1.976 -3.432 1.00 90.94 102 ASP A O 1
ATOM 770 N N . ALA A 1 103 ? -11.850 0.248 -3.980 1.00 91.94 103 ALA A N 1
ATOM 771 C CA . ALA A 1 103 ? -12.978 1.076 -4.430 1.00 91.94 103 ALA A CA 1
ATOM 772 C C . ALA A 1 103 ? -13.462 2.067 -3.348 1.00 91.94 103 ALA A C 1
ATOM 774 O O . ALA A 1 103 ? -13.867 3.185 -3.656 1.00 91.94 103 ALA A O 1
ATOM 775 N N . ASP A 1 104 ? -13.315 1.697 -2.071 1.00 92.81 104 ASP A N 1
ATOM 776 C CA . ASP A 1 104 ? -13.647 2.521 -0.898 1.00 92.81 104 ASP A CA 1
ATOM 777 C C . ASP A 1 104 ? -12.662 3.688 -0.652 1.00 92.81 104 ASP A C 1
ATOM 779 O O . ASP A 1 104 ? -12.750 4.393 0.356 1.00 92.81 104 ASP A O 1
ATOM 783 N N . GLY A 1 105 ? -11.628 3.838 -1.485 1.00 88.75 105 GLY A N 1
ATOM 784 C CA . GLY A 1 105 ? -10.553 4.813 -1.291 1.00 88.75 105 GLY A CA 1
ATOM 785 C C . GLY A 1 105 ? -9.525 4.428 -0.218 1.00 88.75 105 GLY A C 1
ATOM 786 O O . GLY A 1 105 ? -8.558 5.158 0.003 1.00 88.75 105 GLY A O 1
ATOM 787 N N . GLN A 1 106 ? -9.703 3.276 0.432 1.00 89.50 106 GLN A N 1
ATOM 788 C CA . GLN A 1 106 ? -8.817 2.759 1.474 1.00 89.50 106 GLN A CA 1
ATOM 789 C C . GLN A 1 106 ? -7.681 1.926 0.877 1.00 89.50 106 GLN A C 1
ATOM 791 O O . GLN A 1 106 ? -7.886 1.165 -0.066 1.00 89.50 106 GLN A O 1
ATOM 796 N N . VAL A 1 107 ? -6.485 2.010 1.459 1.00 90.69 107 VAL A N 1
ATOM 797 C CA . VAL A 1 107 ? -5.346 1.162 1.078 1.00 90.69 107 VAL A CA 1
ATOM 798 C C . VAL A 1 107 ? -5.311 -0.054 1.997 1.00 90.69 107 VAL A C 1
ATOM 800 O O . VAL A 1 107 ? -5.048 0.069 3.191 1.00 90.69 107 VAL A O 1
ATOM 803 N N . ARG A 1 108 ? -5.590 -1.236 1.445 1.00 89.31 108 ARG A N 1
ATOM 804 C CA . ARG A 1 108 ? -5.562 -2.516 2.186 1.00 89.31 108 ARG A CA 1
ATOM 805 C C . ARG A 1 108 ? -4.494 -3.476 1.676 1.00 89.31 108 ARG A C 1
ATOM 807 O O . ARG A 1 108 ? -4.195 -4.467 2.334 1.00 89.31 108 ARG A O 1
ATOM 814 N N . ARG A 1 109 ? -3.948 -3.204 0.492 1.00 90.19 109 ARG A N 1
ATOM 815 C CA . ARG A 1 109 ? -2.999 -4.070 -0.202 1.00 90.19 109 ARG A CA 1
ATOM 816 C C . ARG A 1 109 ? -1.768 -3.261 -0.579 1.00 90.19 109 ARG A C 1
ATOM 818 O O . ARG A 1 109 ? -1.875 -2.104 -0.982 1.00 90.19 109 ARG A O 1
ATOM 825 N N . LEU A 1 110 ? -0.613 -3.889 -0.431 1.00 91.69 110 LEU A N 1
ATOM 826 C CA . LEU A 1 110 ? 0.676 -3.350 -0.835 1.00 91.69 110 LEU A CA 1
ATOM 827 C C . LEU A 1 110 ? 1.280 -4.305 -1.855 1.00 91.69 110 LEU A C 1
ATOM 829 O O . LEU A 1 110 ? 1.159 -5.521 -1.706 1.00 91.69 110 LEU A O 1
ATOM 833 N N . GLN A 1 111 ? 1.920 -3.751 -2.873 1.00 90.19 111 GLN A N 1
ATOM 834 C CA . GLN A 1 111 ? 2.612 -4.517 -3.898 1.00 90.19 111 GLN A CA 1
ATOM 835 C C . GLN A 1 111 ? 4.064 -4.065 -3.958 1.00 90.19 111 GLN A C 1
ATOM 837 O O . GLN A 1 111 ? 4.344 -2.869 -4.022 1.00 90.19 111 GLN A O 1
ATOM 842 N N . TYR A 1 112 ? 4.986 -5.022 -3.933 1.00 90.06 112 TYR A N 1
ATOM 843 C CA . TYR A 1 112 ? 6.389 -4.744 -4.211 1.00 90.06 112 TYR A CA 1
ATOM 844 C C . TYR A 1 112 ? 6.559 -4.452 -5.695 1.00 90.06 112 TYR A C 1
ATOM 846 O O . TYR A 1 112 ? 6.074 -5.212 -6.533 1.00 90.06 112 TYR A O 1
ATOM 854 N N . ILE A 1 113 ? 7.252 -3.362 -6.000 1.00 88.56 113 ILE A N 1
ATOM 855 C CA . ILE A 1 113 ? 7.569 -2.974 -7.370 1.00 88.56 113 ILE A CA 1
ATOM 856 C C . ILE A 1 113 ? 9.080 -2.789 -7.489 1.00 88.56 113 ILE A C 1
ATOM 858 O O . ILE A 1 113 ? 9.709 -2.139 -6.653 1.00 88.56 113 ILE A O 1
ATOM 862 N N . ALA A 1 114 ? 9.671 -3.399 -8.507 1.00 88.88 114 ALA A N 1
ATOM 863 C CA . ALA A 1 114 ? 11.023 -3.069 -8.933 1.00 88.88 114 ALA A CA 1
ATOM 864 C C . ALA A 1 114 ? 10.921 -1.932 -9.948 1.00 88.88 114 ALA A C 1
ATOM 866 O O . ALA A 1 114 ? 10.005 -1.939 -10.773 1.00 88.88 114 ALA A O 1
ATOM 867 N N . SER A 1 115 ? 11.843 -0.969 -9.903 1.00 85.12 115 SER A N 1
ATOM 868 C CA . SER A 1 115 ? 11.958 -0.039 -11.023 1.00 85.12 115 SER A CA 1
ATOM 869 C C . SER A 1 115 ? 12.368 -0.848 -12.253 1.00 85.12 115 SER A C 1
ATOM 871 O O . SER A 1 115 ? 13.382 -1.553 -12.181 1.00 85.12 115 SER A O 1
ATOM 873 N N . PRO A 1 116 ? 11.624 -0.781 -13.369 1.00 83.88 116 PRO A N 1
ATOM 874 C CA . PRO A 1 116 ? 12.135 -1.323 -14.614 1.00 83.88 116 PRO A CA 1
ATOM 875 C C . PRO A 1 116 ? 13.440 -0.597 -14.964 1.00 83.88 116 PRO A C 1
ATOM 877 O O . PRO A 1 116 ? 13.655 0.553 -14.566 1.00 83.88 116 PRO A O 1
ATOM 880 N N . GLY A 1 117 ? 14.328 -1.291 -15.676 1.00 84.38 117 GLY A N 1
ATOM 881 C CA . GLY A 1 117 ? 15.492 -0.642 -16.272 1.00 84.38 117 GLY A CA 1
ATOM 882 C C . GLY A 1 117 ? 15.065 0.367 -17.338 1.00 84.38 117 GLY A C 1
ATOM 883 O O . GLY A 1 117 ? 13.934 0.323 -17.827 1.00 84.38 117 GLY A O 1
ATOM 884 N N . ASP A 1 118 ? 15.981 1.255 -17.716 1.00 85.38 118 ASP A N 1
ATOM 885 C CA . ASP A 1 118 ? 15.713 2.264 -18.736 1.00 85.38 118 ASP A CA 1
ATOM 886 C C . ASP A 1 118 ? 15.273 1.613 -20.053 1.00 85.38 118 ASP A C 1
ATOM 888 O O . ASP A 1 118 ? 15.927 0.712 -20.593 1.00 85.38 118 ASP A O 1
ATOM 892 N N . TYR A 1 119 ? 14.167 2.105 -20.607 1.00 83.88 119 TYR A N 1
ATOM 893 C CA . TYR A 1 119 ? 13.699 1.695 -21.924 1.00 83.88 119 TYR A CA 1
ATOM 894 C C . TYR A 1 119 ? 14.597 2.332 -22.992 1.00 83.88 119 TYR A C 1
ATOM 896 O O . TYR A 1 119 ? 14.314 3.403 -23.517 1.00 83.88 119 TYR A O 1
ATOM 904 N N . ALA A 1 120 ? 15.701 1.658 -23.322 1.00 78.69 120 ALA A N 1
ATOM 905 C CA . ALA A 1 120 ? 16.689 2.131 -24.299 1.00 78.69 120 ALA A CA 1
ATOM 906 C C . ALA A 1 120 ? 16.196 2.100 -25.762 1.00 78.69 120 ALA A C 1
ATOM 908 O O . ALA A 1 120 ? 16.919 2.505 -26.672 1.00 78.69 120 ALA A O 1
ATOM 909 N N . LYS A 1 121 ? 14.989 1.581 -26.012 1.00 80.31 121 LYS A N 1
ATOM 910 C CA . LYS A 1 121 ? 14.386 1.468 -27.344 1.00 80.31 121 LYS A CA 1
ATOM 911 C C . LYS A 1 121 ? 13.023 2.139 -27.348 1.00 80.31 121 LYS A C 1
ATOM 913 O O . LYS A 1 121 ? 12.221 1.892 -26.454 1.00 80.31 121 LYS A O 1
ATOM 918 N N . GLY A 1 122 ? 12.768 2.932 -28.381 1.00 81.44 122 GLY A N 1
ATOM 919 C CA . GLY A 1 122 ? 11.487 3.576 -28.633 1.00 81.44 122 GLY A CA 1
ATOM 920 C C . GLY A 1 122 ? 11.648 5.028 -29.065 1.00 81.44 122 GLY A C 1
ATOM 921 O O . GLY A 1 122 ? 12.627 5.689 -28.730 1.00 81.44 122 GLY A O 1
ATOM 922 N N . ASN A 1 123 ? 10.671 5.521 -29.817 1.00 85.19 123 ASN A N 1
ATOM 923 C CA . ASN A 1 123 ? 10.576 6.917 -30.212 1.00 85.19 123 ASN A CA 1
ATOM 924 C C . ASN A 1 123 ? 9.494 7.582 -29.372 1.00 85.19 123 ASN A C 1
ATOM 926 O O . ASN A 1 123 ? 8.321 7.212 -29.460 1.00 85.19 123 ASN A O 1
ATOM 930 N N . ALA A 1 124 ? 9.893 8.566 -28.570 1.00 84.75 124 ALA A N 1
ATOM 931 C CA . ALA A 1 124 ? 8.962 9.462 -27.908 1.00 84.75 124 ALA A CA 1
ATOM 932 C C . ALA A 1 124 ? 8.602 10.593 -28.877 1.00 84.75 124 ALA A C 1
ATOM 934 O O . ALA A 1 124 ? 9.427 11.451 -29.190 1.00 84.75 124 ALA A O 1
ATOM 935 N N . THR A 1 125 ? 7.365 10.593 -29.357 1.00 85.00 125 THR A N 1
ATOM 936 C CA . THR A 1 125 ? 6.814 11.667 -30.179 1.00 85.00 125 THR A CA 1
ATOM 937 C C . THR A 1 125 ? 5.794 12.428 -29.352 1.00 85.00 125 THR A C 1
ATOM 939 O O . THR A 1 125 ? 4.881 11.848 -28.765 1.00 85.00 125 THR A O 1
ATOM 942 N N . ARG A 1 126 ? 5.963 13.744 -29.274 1.00 82.62 126 ARG A N 1
ATOM 943 C CA . ARG A 1 126 ? 4.977 14.625 -28.655 1.00 82.62 126 ARG A CA 1
ATOM 944 C C . ARG A 1 126 ? 3.819 14.820 -29.627 1.00 82.62 126 ARG A C 1
ATOM 946 O O . ARG A 1 126 ? 4.063 15.107 -30.797 1.00 82.62 126 ARG A O 1
ATOM 953 N N . ASP A 1 127 ? 2.590 14.687 -29.145 1.00 81.50 127 ASP A N 1
ATOM 954 C CA . ASP A 1 127 ? 1.419 15.010 -29.955 1.00 81.50 127 ASP A CA 1
ATOM 955 C C . ASP A 1 127 ? 1.394 16.524 -30.247 1.00 81.50 127 ASP A C 1
ATOM 957 O O . ASP A 1 127 ? 1.619 17.358 -29.364 1.00 81.50 127 ASP A O 1
ATOM 961 N N . LEU A 1 128 ? 1.175 16.867 -31.517 1.00 83.00 128 LEU A N 1
ATOM 962 C CA . LEU A 1 128 ? 1.151 18.240 -32.019 1.00 83.00 128 LEU A CA 1
ATOM 963 C C . LEU A 1 128 ? -0.165 18.952 -31.687 1.00 83.00 128 LEU A C 1
ATOM 965 O O . LEU A 1 128 ? -0.179 20.176 -31.581 1.00 83.00 128 LEU A O 1
ATOM 969 N N . ILE A 1 129 ? -1.255 18.200 -31.516 1.00 85.50 129 ILE A N 1
ATOM 970 C CA . ILE A 1 129 ? -2.575 18.744 -31.176 1.00 85.50 129 ILE A CA 1
ATOM 971 C C . ILE A 1 129 ? -2.696 18.874 -29.660 1.00 85.50 129 ILE A C 1
ATOM 973 O O . ILE A 1 129 ? -3.107 19.919 -29.153 1.00 85.50 129 ILE A O 1
ATOM 977 N N . ASN A 1 130 ? -2.300 17.831 -28.924 1.00 80.56 130 ASN A N 1
ATOM 978 C CA . ASN A 1 130 ? -2.264 17.856 -27.472 1.00 80.56 130 ASN A CA 1
ATOM 979 C C . ASN A 1 130 ? -0.821 17.763 -26.948 1.00 80.56 130 ASN A C 1
ATOM 981 O O . ASN A 1 130 ? -0.347 16.675 -26.625 1.00 80.56 130 ASN A O 1
ATOM 985 N N . PRO A 1 131 ? -0.131 18.898 -26.739 1.00 72.94 131 PRO A N 1
ATOM 986 C CA . PRO A 1 131 ? 1.267 18.921 -26.303 1.00 72.94 131 PRO A CA 1
ATOM 987 C C . PRO A 1 131 ? 1.504 18.347 -24.894 1.00 72.94 131 PRO A C 1
ATOM 989 O O . PRO A 1 131 ? 2.654 18.309 -24.430 1.00 72.94 131 PRO A O 1
ATOM 992 N N . ARG A 1 132 ? 0.438 17.954 -24.184 1.00 72.81 132 ARG A N 1
ATOM 993 C CA . ARG A 1 132 ? 0.509 17.236 -22.909 1.00 72.81 132 ARG A CA 1
ATOM 994 C C . ARG A 1 132 ? 0.709 15.735 -23.114 1.00 72.81 132 ARG A C 1
ATOM 996 O O . ARG A 1 132 ? 1.308 15.120 -22.243 1.00 72.81 132 ARG A O 1
ATOM 1003 N N . VAL A 1 133 ? 0.303 15.194 -24.262 1.00 73.75 133 VAL A N 1
ATOM 1004 C CA . VAL A 1 133 ? 0.399 13.774 -24.607 1.00 73.75 133 VAL A CA 1
ATOM 1005 C C . VAL A 1 133 ? 1.735 13.487 -25.295 1.00 73.75 133 VAL A C 1
ATOM 1007 O O . VAL A 1 133 ? 2.146 14.175 -26.230 1.00 73.75 133 VAL A O 1
ATOM 1010 N N . VAL A 1 134 ? 2.428 12.452 -24.823 1.00 79.88 134 VAL A N 1
ATOM 1011 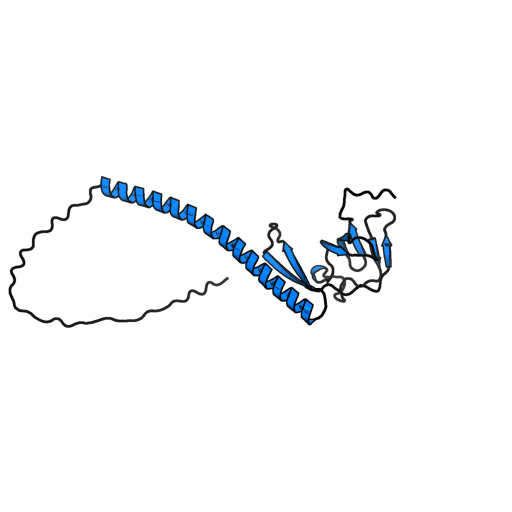C CA . VAL A 1 134 ? 3.676 11.955 -25.414 1.00 79.88 134 VAL A CA 1
ATOM 1012 C C . VAL A 1 134 ? 3.475 10.498 -25.779 1.00 79.88 134 VAL A C 1
ATOM 1014 O O . VAL A 1 134 ? 3.488 9.648 -24.898 1.00 79.88 134 VAL A O 1
ATOM 1017 N N . SER A 1 135 ? 3.315 10.209 -27.065 1.00 81.44 135 SER A N 1
ATOM 1018 C CA . SER A 1 135 ? 3.231 8.841 -27.561 1.00 81.44 135 SER A CA 1
ATOM 1019 C C . SER A 1 135 ? 4.621 8.219 -27.642 1.00 81.44 135 SER A C 1
ATOM 1021 O O . SER A 1 135 ? 5.518 8.788 -28.261 1.00 81.44 135 SER A O 1
ATOM 1023 N N . ILE A 1 136 ? 4.801 7.044 -27.045 1.00 81.12 136 ILE A N 1
ATOM 1024 C CA . ILE A 1 136 ? 6.040 6.266 -27.148 1.00 81.12 136 ILE A CA 1
ATOM 1025 C C . ILE A 1 136 ? 5.765 5.057 -28.017 1.00 81.12 136 ILE A C 1
ATOM 1027 O O . ILE A 1 136 ? 5.017 4.183 -27.600 1.00 81.12 136 ILE A O 1
ATOM 1031 N N . SER A 1 137 ? 6.382 5.003 -29.192 1.00 83.25 137 SER A N 1
ATOM 1032 C CA . SER A 1 137 ? 6.272 3.874 -30.117 1.00 83.25 137 SER A CA 1
ATOM 1033 C C . SER A 1 137 ? 7.560 3.052 -30.134 1.00 83.25 137 SER A C 1
ATOM 1035 O O . SER A 1 137 ? 8.647 3.584 -29.925 1.00 83.25 137 SER A O 1
ATOM 1037 N N . GLY A 1 138 ? 7.460 1.742 -30.374 1.00 81.12 138 GLY A N 1
ATOM 1038 C CA . GLY A 1 138 ? 8.631 0.861 -30.505 1.00 81.12 138 GLY A CA 1
ATOM 1039 C C . GLY A 1 138 ? 9.341 0.484 -29.195 1.00 81.12 138 GLY A C 1
ATOM 1040 O O . GLY A 1 138 ? 10.363 -0.197 -29.252 1.00 81.12 138 GLY A O 1
ATOM 1041 N N . ALA A 1 139 ? 8.809 0.893 -28.038 1.00 85.19 139 ALA A N 1
ATOM 1042 C CA . ALA A 1 139 ? 9.198 0.383 -26.723 1.00 85.19 139 ALA A CA 1
ATOM 1043 C C . ALA A 1 139 ? 8.209 -0.704 -26.276 1.00 85.19 139 ALA A C 1
ATOM 1045 O O . ALA A 1 139 ? 6.999 -0.507 -26.396 1.00 85.19 139 ALA A O 1
ATOM 1046 N N . ASP A 1 140 ? 8.699 -1.823 -25.737 1.00 86.50 140 ASP A N 1
ATOM 1047 C CA . ASP A 1 140 ? 7.838 -2.822 -25.096 1.00 86.50 140 ASP A CA 1
ATOM 1048 C C . ASP A 1 140 ? 7.611 -2.462 -23.625 1.00 86.50 140 ASP A C 1
ATOM 1050 O O . ASP A 1 140 ? 8.437 -2.728 -22.753 1.00 86.50 140 ASP A O 1
ATOM 1054 N N . LEU A 1 141 ? 6.461 -1.851 -23.363 1.00 84.06 141 LEU A N 1
ATOM 1055 C CA . LEU A 1 141 ? 6.044 -1.427 -22.028 1.00 84.06 141 LEU A CA 1
ATOM 1056 C C . LEU A 1 141 ? 5.361 -2.549 -21.239 1.00 84.06 141 LEU A C 1
ATOM 1058 O O . LEU A 1 141 ? 5.173 -2.421 -20.030 1.00 84.06 141 LEU A O 1
ATOM 1062 N N . SER A 1 142 ? 5.013 -3.651 -21.911 1.00 85.31 142 SER A N 1
ATOM 1063 C CA . SER A 1 142 ? 4.425 -4.832 -21.278 1.00 85.31 142 SER A CA 1
ATOM 1064 C C . SER A 1 142 ? 5.468 -5.689 -20.563 1.00 85.31 142 SER A C 1
ATOM 1066 O O . SER A 1 142 ? 5.107 -6.563 -19.778 1.00 85.31 142 SER A O 1
ATOM 1068 N N . GLY A 1 143 ? 6.761 -5.459 -20.827 1.00 84.69 143 GLY A N 1
ATOM 1069 C CA . GLY A 1 143 ? 7.842 -6.305 -20.320 1.00 84.69 143 GLY A CA 1
ATOM 1070 C C . GLY A 1 143 ? 7.761 -7.740 -20.850 1.00 84.69 143 GLY A C 1
ATOM 1071 O O . GLY A 1 143 ? 8.084 -8.677 -20.125 1.00 84.69 143 GLY A O 1
ATOM 1072 N N . GLY A 1 144 ? 7.281 -7.922 -22.083 1.00 84.88 144 GLY A N 1
ATOM 1073 C CA . GLY A 1 144 ? 7.086 -9.222 -22.722 1.00 84.88 144 GLY A CA 1
ATOM 1074 C C . GLY A 1 144 ? 5.791 -9.949 -22.349 1.00 84.88 144 GLY A C 1
ATOM 1075 O O . GLY A 1 144 ? 5.597 -11.081 -22.784 1.00 84.88 144 GLY A O 1
ATOM 1076 N N . LEU A 1 145 ? 4.897 -9.330 -21.570 1.00 84.19 145 LEU A N 1
ATOM 1077 C CA . LEU A 1 145 ? 3.647 -9.949 -21.099 1.00 84.19 145 LEU A CA 1
ATOM 1078 C C . LEU A 1 145 ? 2.471 -9.820 -22.087 1.00 84.19 145 LEU A C 1
ATOM 1080 O O . LEU A 1 145 ? 1.368 -10.285 -21.803 1.00 84.19 145 LEU A O 1
ATOM 1084 N N . GLY A 1 146 ? 2.698 -9.233 -23.264 1.00 81.75 146 GLY A N 1
ATOM 1085 C CA . GLY A 1 146 ? 1.699 -9.130 -24.330 1.00 81.75 146 GLY A CA 1
ATOM 1086 C C . GLY A 1 146 ? 0.701 -7.983 -24.135 1.00 81.75 146 GLY A C 1
ATOM 1087 O O . GLY A 1 146 ? 0.814 -7.173 -23.218 1.00 81.75 146 GLY A O 1
ATOM 1088 N N . THR A 1 147 ? -0.281 -7.879 -25.037 1.00 81.25 147 THR A N 1
ATOM 1089 C CA . THR A 1 147 ? -1.132 -6.680 -25.177 1.00 81.25 147 THR A CA 1
ATOM 1090 C C . THR A 1 147 ? -2.468 -6.735 -24.430 1.00 81.25 147 THR A C 1
ATOM 1092 O O . THR A 1 147 ? -3.172 -5.729 -24.373 1.00 81.25 147 THR A O 1
ATOM 1095 N N . THR A 1 148 ? -2.838 -7.890 -23.876 1.00 81.25 148 THR A N 1
ATOM 1096 C CA . THR A 1 148 ? -4.205 -8.162 -23.404 1.00 81.25 148 THR A CA 1
ATOM 1097 C C . THR A 1 148 ? -4.442 -7.910 -21.919 1.00 81.25 148 THR A C 1
ATOM 1099 O O . THR A 1 148 ? -5.574 -7.604 -21.557 1.00 81.25 148 THR A O 1
ATOM 1102 N N . ASP A 1 149 ? -3.421 -8.013 -21.063 1.00 84.19 149 ASP A N 1
ATOM 1103 C CA . ASP A 1 149 ? -3.575 -7.810 -19.616 1.00 84.19 149 ASP A CA 1
ATOM 1104 C C . ASP A 1 149 ? -2.658 -6.696 -19.100 1.00 84.19 149 ASP A C 1
ATOM 1106 O O . ASP A 1 149 ? -1.515 -6.915 -18.696 1.00 84.19 149 ASP A O 1
ATOM 1110 N N . THR A 1 150 ? -3.190 -5.474 -19.109 1.00 84.38 150 THR A N 1
ATOM 1111 C CA . THR A 1 150 ? -2.480 -4.270 -18.658 1.00 84.38 150 THR A CA 1
ATOM 1112 C C . THR A 1 150 ? -2.230 -4.252 -17.148 1.00 84.38 150 THR A C 1
ATOM 1114 O O . THR A 1 150 ? -1.406 -3.475 -16.668 1.00 84.38 150 THR A O 1
ATOM 1117 N N . THR A 1 151 ? 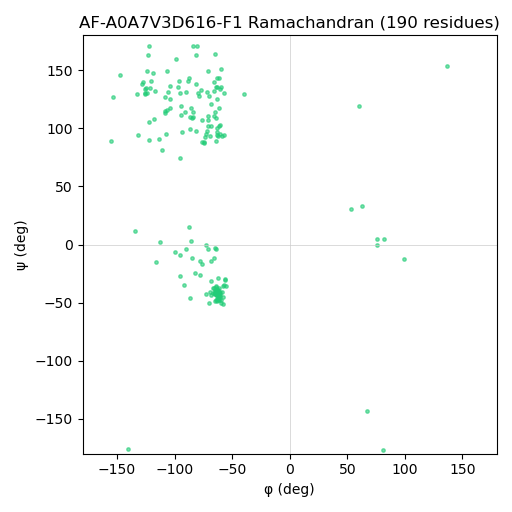-2.898 -5.118 -16.375 1.00 82.62 151 THR A N 1
ATOM 1118 C CA . THR A 1 151 ? -2.751 -5.165 -14.911 1.00 82.62 151 THR A CA 1
ATOM 1119 C C . THR A 1 151 ? -1.456 -5.832 -14.461 1.00 82.62 151 THR A C 1
ATOM 1121 O O . THR A 1 151 ? -1.031 -5.649 -13.319 1.00 82.62 151 THR A O 1
ATOM 1124 N N . LEU A 1 152 ? -0.809 -6.572 -15.360 1.00 82.88 152 LEU A N 1
ATOM 1125 C CA . LEU A 1 152 ? 0.465 -7.236 -15.108 1.00 82.88 152 LEU A CA 1
ATOM 1126 C C . LEU A 1 152 ? 1.653 -6.452 -15.667 1.00 82.88 152 LEU A C 1
ATOM 1128 O O . LEU A 1 152 ? 2.797 -6.826 -15.420 1.00 82.88 152 LEU A O 1
ATOM 1132 N N . TRP A 1 153 ? 1.402 -5.370 -16.409 1.00 88.75 153 TRP A N 1
ATOM 1133 C CA . TRP A 1 153 ? 2.476 -4.591 -17.010 1.00 88.75 153 TRP A CA 1
ATOM 1134 C C . TRP A 1 153 ? 3.338 -3.917 -15.938 1.00 88.75 153 TRP A C 1
ATOM 1136 O O . TRP A 1 153 ? 2.796 -3.394 -14.957 1.00 88.75 153 TRP A O 1
ATOM 1146 N N . PRO A 1 154 ? 4.672 -3.883 -16.130 1.00 86.06 154 PRO A N 1
ATOM 1147 C CA . PRO A 1 154 ? 5.582 -3.179 -15.229 1.00 86.06 154 PRO A CA 1
ATOM 1148 C C . PRO A 1 154 ? 5.233 -1.696 -15.072 1.00 86.06 154 PRO A C 1
ATOM 1150 O O . PRO A 1 154 ? 5.387 -1.138 -13.987 1.00 86.06 154 PRO A O 1
ATOM 1153 N N . VAL A 1 155 ? 4.743 -1.076 -16.150 1.00 88.56 155 VAL A N 1
ATOM 1154 C CA . VAL A 1 155 ? 4.321 0.326 -16.195 1.00 88.56 155 VAL A CA 1
ATOM 1155 C C . VAL A 1 155 ? 2.800 0.393 -16.173 1.00 88.56 155 VAL A C 1
ATOM 1157 O O . VAL A 1 155 ? 2.136 -0.193 -17.029 1.00 88.56 155 VAL A O 1
ATOM 1160 N N . GLN A 1 156 ? 2.241 1.134 -15.219 1.00 89.50 156 GLN A N 1
ATOM 1161 C CA . GLN A 1 156 ? 0.799 1.329 -15.084 1.00 89.50 156 GLN A CA 1
ATOM 1162 C C . GLN A 1 156 ? 0.416 2.809 -15.109 1.00 89.50 156 GLN A C 1
ATOM 1164 O O . GLN A 1 156 ? 1.237 3.704 -14.907 1.00 89.50 156 GLN A O 1
ATOM 1169 N N . ALA A 1 157 ? -0.871 3.076 -15.343 1.00 88.69 157 ALA A N 1
ATOM 1170 C CA . ALA A 1 157 ? -1.426 4.400 -15.093 1.00 88.69 157 ALA A CA 1
ATOM 1171 C C . ALA A 1 157 ? -1.252 4.768 -13.610 1.00 88.69 157 ALA A C 1
ATOM 1173 O O . ALA A 1 157 ? -1.496 3.947 -12.726 1.00 88.69 157 ALA A O 1
ATOM 1174 N N . GLY A 1 158 ? -0.821 5.998 -13.349 1.00 86.81 158 GLY A N 1
ATOM 1175 C CA . GLY A 1 158 ? -0.426 6.475 -12.026 1.00 86.81 158 GLY A CA 1
ATOM 1176 C C . GLY A 1 158 ? 1.086 6.481 -11.779 1.00 86.81 158 GLY A C 1
ATOM 1177 O O . GLY A 1 158 ? 1.521 7.090 -10.804 1.00 86.81 158 GLY A O 1
ATOM 1178 N N . ASP A 1 159 ? 1.883 5.844 -12.641 1.00 87.56 159 ASP A N 1
ATOM 1179 C CA . ASP A 1 159 ? 3.346 5.895 -12.554 1.00 87.56 159 ASP A CA 1
ATOM 1180 C C . ASP A 1 159 ? 3.911 7.175 -13.170 1.00 87.56 159 ASP A C 1
ATOM 1182 O O . ASP A 1 159 ? 3.241 7.867 -13.934 1.00 87.56 159 ASP A O 1
ATOM 1186 N N . TYR A 1 160 ? 5.165 7.483 -12.847 1.00 86.62 160 TYR A N 1
ATOM 1187 C CA . TYR A 1 160 ? 5.883 8.618 -13.413 1.00 86.62 160 TYR A CA 1
ATOM 1188 C C . TYR A 1 160 ? 6.883 8.144 -14.458 1.00 86.62 160 TYR A C 1
ATOM 1190 O O . TYR A 1 160 ? 7.617 7.182 -14.243 1.00 86.62 160 TYR A O 1
ATOM 1198 N N . LEU A 1 161 ? 6.931 8.858 -15.576 1.00 86.94 161 LEU A N 1
ATOM 1199 C CA . LEU A 1 161 ? 7.882 8.634 -16.650 1.00 86.94 161 LEU A CA 1
ATOM 1200 C C . LEU A 1 161 ? 8.777 9.858 -16.819 1.00 86.94 161 LEU A C 1
ATOM 1202 O O . LEU A 1 161 ? 8.287 10.980 -16.949 1.00 86.94 161 LEU A O 1
ATOM 1206 N N . GLN A 1 162 ? 10.081 9.626 -16.910 1.00 85.88 162 GLN A N 1
ATOM 1207 C CA . GLN A 1 162 ? 11.051 10.638 -17.302 1.00 85.88 162 GLN A CA 1
ATOM 1208 C C . GLN A 1 162 ? 11.531 10.371 -18.732 1.00 85.88 162 GLN A C 1
ATOM 1210 O O . GLN A 1 162 ? 11.885 9.246 -19.075 1.00 85.88 162 GLN A O 1
ATOM 1215 N N . VAL A 1 163 ? 11.531 11.404 -19.577 1.00 81.06 163 VAL A N 1
ATOM 1216 C CA . VAL A 1 163 ? 12.033 11.323 -20.957 1.00 81.06 163 VAL A CA 1
ATOM 1217 C C . VAL A 1 163 ? 13.208 12.287 -21.103 1.00 81.06 163 VAL A C 1
ATOM 1219 O O . VAL A 1 163 ? 13.018 13.507 -21.117 1.00 81.06 163 VAL A O 1
ATOM 1222 N N . GLY A 1 164 ? 14.422 11.738 -21.200 1.00 81.12 164 GLY A N 1
ATOM 1223 C CA . GLY A 1 164 ? 15.667 12.514 -21.205 1.00 81.12 164 GLY A CA 1
ATOM 1224 C C . GLY A 1 164 ? 15.924 13.203 -19.861 1.00 81.12 164 GLY A C 1
ATOM 1225 O O . GLY A 1 164 ? 15.596 12.660 -18.813 1.00 81.12 164 GLY A O 1
ATOM 1226 N N . SER A 1 165 ? 16.470 14.419 -19.885 1.00 76.75 165 SER A N 1
ATOM 1227 C CA . SER A 1 165 ? 16.786 15.201 -18.674 1.00 76.75 165 SER A CA 1
ATOM 1228 C C . SER A 1 165 ? 15.622 16.059 -18.153 1.00 76.75 165 SER A C 1
ATOM 1230 O O . SER A 1 165 ? 15.844 16.983 -17.377 1.00 76.75 165 SER A O 1
ATOM 1232 N N . ASN A 1 166 ? 14.395 15.809 -18.615 1.00 76.94 166 ASN A N 1
ATOM 1233 C CA . ASN A 1 166 ? 13.223 16.622 -18.276 1.00 76.94 166 ASN A CA 1
ATOM 1234 C C . ASN A 1 166 ? 12.586 16.212 -16.941 1.00 76.94 166 ASN A C 1
ATOM 1236 O O . ASN A 1 166 ? 12.908 15.160 -16.389 1.00 76.94 166 ASN A O 1
ATOM 1240 N N . ASP A 1 167 ? 11.629 17.014 -16.471 1.00 82.00 167 ASP A N 1
ATOM 1241 C CA . ASP A 1 167 ? 10.804 16.685 -15.308 1.00 82.00 167 ASP A CA 1
ATOM 1242 C C . ASP A 1 167 ? 9.972 15.406 -15.536 1.00 82.00 167 ASP A C 1
ATOM 1244 O O . ASP A 1 167 ? 9.475 15.177 -16.650 1.00 82.00 167 ASP A O 1
ATOM 1248 N N . PRO A 1 168 ? 9.785 14.578 -14.491 1.00 84.94 168 PRO A N 1
ATOM 1249 C CA . PRO A 1 168 ? 8.932 13.401 -14.560 1.00 84.94 168 PRO A CA 1
ATOM 1250 C C . PRO A 1 168 ? 7.476 13.796 -14.833 1.00 84.94 168 PRO A C 1
ATOM 1252 O O . PRO A 1 168 ? 6.981 14.807 -14.334 1.00 84.94 168 PRO A O 1
ATOM 1255 N N . ARG A 1 169 ? 6.778 12.980 -15.625 1.00 84.88 169 ARG A N 1
ATOM 1256 C CA . ARG A 1 169 ? 5.367 13.175 -15.978 1.00 84.88 169 ARG A CA 1
ATOM 1257 C C . ARG A 1 169 ? 4.531 11.985 -15.548 1.00 84.88 169 ARG A C 1
ATOM 1259 O O . ARG A 1 169 ? 4.906 10.849 -15.837 1.0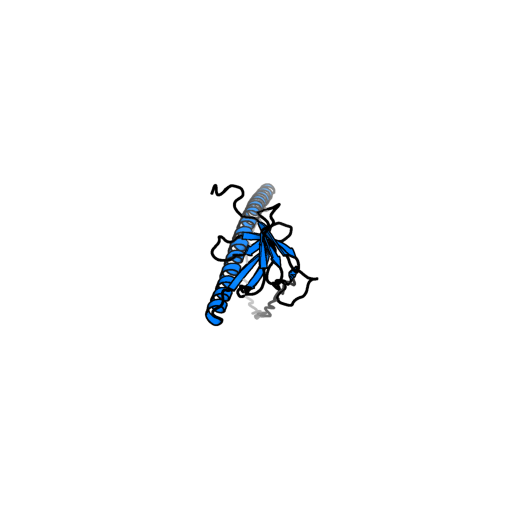0 84.88 169 ARG A O 1
ATOM 1266 N N . LEU A 1 170 ? 3.383 12.244 -14.936 1.00 86.88 170 LEU A N 1
ATOM 1267 C CA . LEU A 1 170 ? 2.406 11.212 -14.620 1.00 86.88 170 LEU A CA 1
ATOM 1268 C C . LEU A 1 170 ? 1.843 10.561 -15.881 1.00 86.88 170 LEU A C 1
ATOM 1270 O O . LEU A 1 170 ?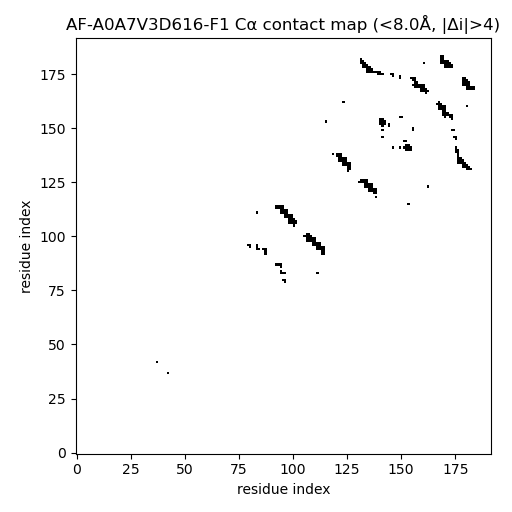 1.454 11.222 -16.846 1.00 86.88 170 LEU A O 1
ATOM 1274 N N . ILE A 1 171 ? 1.754 9.242 -15.837 1.00 89.50 171 ILE A N 1
ATOM 1275 C CA . ILE A 1 171 ? 1.118 8.404 -16.837 1.00 89.50 171 ILE A CA 1
ATOM 1276 C C . ILE A 1 171 ? -0.376 8.314 -16.524 1.00 89.50 171 ILE A C 1
ATOM 1278 O O . ILE A 1 171 ? -0.777 7.782 -15.494 1.00 89.50 171 ILE A O 1
ATOM 1282 N N . VAL A 1 172 ? -1.217 8.802 -17.430 1.00 88.88 172 VAL A N 1
ATOM 1283 C CA . VAL A 1 172 ? -2.683 8.784 -17.286 1.00 88.88 172 VAL A CA 1
ATOM 1284 C C . VAL A 1 172 ? -3.287 7.532 -17.910 1.00 88.88 172 VAL A C 1
ATOM 1286 O O . VAL A 1 172 ? -4.260 6.984 -17.399 1.00 88.88 172 VAL A O 1
ATOM 1289 N N . ALA A 1 173 ? -2.700 7.059 -19.005 1.00 87.50 173 ALA A N 1
ATOM 1290 C CA . ALA A 1 173 ? -3.124 5.837 -19.669 1.00 87.50 173 ALA A CA 1
ATOM 1291 C C . ALA A 1 173 ? -1.923 5.129 -20.295 1.00 87.50 173 ALA A C 1
ATOM 1293 O O . ALA A 1 173 ? -1.000 5.775 -20.796 1.00 87.50 173 ALA A O 1
ATOM 1294 N N . VAL A 1 174 ? -1.966 3.799 -20.293 1.00 87.62 174 VAL A N 1
ATOM 1295 C CA . VAL A 1 174 ? -0.977 2.942 -20.952 1.00 87.62 174 VAL A CA 1
ATOM 1296 C C . VAL A 1 174 ? -1.721 2.011 -21.893 1.00 87.62 174 VAL A C 1
ATOM 1298 O O . VAL A 1 174 ? -2.686 1.355 -21.509 1.00 87.62 174 VAL A O 1
ATOM 1301 N N . THR A 1 175 ? -1.265 1.968 -23.133 1.00 85.69 175 THR A N 1
ATOM 1302 C CA . THR A 1 175 ? -1.660 0.987 -24.145 1.00 85.69 175 THR A CA 1
ATOM 1303 C C . THR A 1 175 ? -0.406 0.264 -24.626 1.00 85.69 175 THR A C 1
ATOM 1305 O O . THR A 1 175 ? 0.707 0.675 -24.297 1.00 85.69 175 THR A O 1
ATOM 1308 N N . ALA A 1 176 ? -0.567 -0.796 -25.419 1.00 75.75 176 ALA A N 1
ATOM 1309 C CA . ALA A 1 176 ? 0.544 -1.667 -25.811 1.00 75.75 176 ALA A CA 1
ATOM 1310 C C . ALA A 1 176 ? 1.703 -0.920 -26.491 1.00 75.75 176 ALA A C 1
ATOM 1312 O O . ALA A 1 176 ? 2.852 -1.337 -26.398 1.00 75.75 176 ALA A O 1
ATOM 1313 N N . THR A 1 177 ? 1.396 0.181 -27.176 1.00 75.06 177 THR A N 1
ATOM 1314 C CA . THR A 1 177 ? 2.349 0.936 -27.996 1.00 75.06 177 THR A CA 1
ATOM 1315 C C . THR A 1 177 ? 2.263 2.435 -27.763 1.00 75.06 177 THR A C 1
ATOM 1317 O O . THR A 1 177 ? 2.728 3.207 -28.597 1.00 75.06 177 THR A O 1
ATOM 1320 N N . THR A 1 178 ? 1.554 2.892 -26.732 1.00 78.00 178 THR A N 1
ATOM 1321 C CA . THR A 1 178 ? 1.369 4.326 -26.485 1.00 78.00 178 THR A CA 1
ATOM 1322 C C . THR A 1 178 ? 1.130 4.574 -25.005 1.00 78.00 178 THR A C 1
ATOM 1324 O O . THR A 1 178 ? 0.216 4.007 -24.405 1.00 78.00 178 THR A O 1
ATOM 1327 N N . ILE A 1 179 ? 1.931 5.467 -24.432 1.00 84.75 179 ILE A N 1
ATOM 1328 C CA . ILE A 1 179 ? 1.694 6.070 -23.122 1.00 84.75 179 ILE A CA 1
ATOM 1329 C C . ILE A 1 179 ? 1.018 7.413 -23.358 1.00 84.75 179 ILE A C 1
ATOM 1331 O O . ILE A 1 179 ? 1.354 8.132 -24.289 1.00 84.75 179 ILE A O 1
ATOM 1335 N N . THR A 1 180 ? 0.053 7.757 -22.520 1.00 83.31 180 THR A N 1
ATOM 1336 C CA . THR A 1 180 ? -0.471 9.118 -22.431 1.00 83.31 180 THR A CA 1
ATOM 1337 C C . THR A 1 180 ? 0.013 9.691 -21.117 1.00 83.31 180 THR A C 1
ATOM 1339 O O . THR A 1 180 ? -0.352 9.184 -20.058 1.00 83.31 180 THR A O 1
ATOM 1342 N N . THR A 1 181 ? 0.853 10.721 -21.177 1.00 84.31 181 THR A N 1
ATOM 1343 C CA . THR A 1 181 ? 1.276 11.454 -19.983 1.00 84.31 181 THR A CA 1
ATOM 1344 C C . THR A 1 181 ? 0.467 12.734 -19.818 1.00 84.31 181 THR A C 1
ATOM 1346 O O . THR A 1 181 ? -0.140 13.235 -20.763 1.00 84.31 181 THR A O 1
ATOM 1349 N N . GLN A 1 182 ? 0.439 13.257 -18.600 1.00 78.31 182 GLN A N 1
ATOM 1350 C CA . GLN A 1 182 ? -0.053 14.587 -18.285 1.00 78.31 182 GLN A CA 1
ATOM 1351 C C . GLN A 1 182 ? 1.025 15.293 -17.467 1.00 78.31 182 GLN A C 1
ATOM 1353 O O . GLN A 1 182 ? 1.650 14.694 -16.600 1.00 78.31 182 GLN A O 1
ATOM 1358 N N . SER A 1 183 ? 1.277 16.572 -17.751 1.00 70.06 183 SER A N 1
ATOM 1359 C CA . SER A 1 183 ? 2.110 17.375 -16.857 1.00 70.06 183 SER A CA 1
ATOM 1360 C C . SER A 1 183 ? 1.347 17.588 -15.551 1.00 70.06 183 SER A C 1
ATOM 1362 O O . SER A 1 183 ? 0.260 18.174 -15.572 1.00 70.06 183 SER A O 1
ATOM 1364 N N . ASP A 1 184 ? 1.920 17.158 -14.432 1.00 61.00 184 ASP A N 1
ATOM 1365 C CA . ASP A 1 184 ? 1.293 17.205 -13.101 1.00 61.00 184 ASP A CA 1
ATOM 1366 C C . ASP A 1 184 ? 1.010 18.609 -12.570 1.00 61.00 184 ASP A C 1
ATOM 1368 O O . ASP A 1 184 ? 0.384 18.772 -11.525 1.00 61.00 184 ASP A O 1
ATOM 1372 N N . ASN A 1 185 ? 1.424 19.640 -13.303 1.00 54.94 185 ASN A N 1
ATOM 1373 C CA . ASN A 1 185 ? 1.142 21.014 -12.956 1.00 54.94 185 ASN A CA 1
ATOM 1374 C C . ASN A 1 185 ? 0.091 21.611 -13.908 1.00 54.94 185 ASN A C 1
ATOM 1376 O O . ASN A 1 185 ? 0.444 22.095 -14.986 1.00 54.94 185 ASN A O 1
ATOM 1380 N N . PRO A 1 186 ? -1.210 21.614 -13.554 1.00 52.91 186 PRO A N 1
ATOM 1381 C CA . PRO A 1 186 ? -2.208 22.346 -14.329 1.00 52.91 186 PRO A CA 1
ATOM 1382 C C . PRO A 1 186 ? -1.994 23.871 -14.278 1.00 52.91 186 PRO A C 1
ATOM 1384 O O . PRO A 1 186 ? -2.613 24.569 -15.077 1.00 52.91 186 PRO A O 1
ATOM 1387 N N . GLY A 1 187 ? -1.127 24.379 -13.386 1.00 49.28 187 GLY A N 1
ATOM 1388 C CA . GLY A 1 187 ? -0.906 25.809 -13.142 1.00 49.28 187 GLY A CA 1
ATOM 1389 C C . GLY A 1 187 ? 0.463 26.376 -13.536 1.00 49.28 187 GLY A C 1
ATOM 1390 O O . GLY A 1 187 ? 0.685 27.562 -13.321 1.00 49.28 187 GLY A O 1
ATOM 1391 N N . PHE A 1 188 ? 1.378 25.590 -14.112 1.00 47.00 188 PHE A N 1
ATOM 1392 C CA . PHE A 1 188 ? 2.679 26.104 -14.564 1.00 47.00 188 PHE A CA 1
ATOM 1393 C C . PHE A 1 188 ? 2.742 26.091 -16.091 1.00 47.00 188 PHE A C 1
ATOM 1395 O O . PHE A 1 188 ? 3.270 25.171 -16.713 1.00 47.00 188 PHE A O 1
ATOM 1402 N N . SER A 1 189 ? 2.153 27.115 -16.714 1.00 49.16 189 SER A N 1
ATOM 1403 C CA . SER A 1 189 ? 2.504 27.465 -18.087 1.00 49.16 189 SER A CA 1
ATOM 1404 C C . SER A 1 189 ? 3.929 28.013 -18.062 1.00 49.16 189 SER A C 1
ATOM 1406 O O . SER A 1 189 ? 4.147 29.155 -17.655 1.00 49.16 189 SER A O 1
ATOM 1408 N N . ALA A 1 190 ? 4.904 27.203 -18.465 1.00 45.81 190 ALA A N 1
ATOM 1409 C CA . ALA A 1 190 ? 6.208 27.729 -18.830 1.00 45.81 190 ALA A CA 1
ATOM 1410 C C . ALA A 1 190 ? 5.999 28.631 -20.055 1.00 45.81 190 ALA A C 1
ATOM 1412 O O . ALA A 1 190 ? 5.861 28.140 -21.175 1.00 45.81 190 ALA A O 1
ATOM 1413 N N . ASN A 1 191 ? 5.885 29.940 -19.821 1.00 40.59 191 ASN A N 1
ATOM 1414 C CA . ASN A 1 191 ? 6.158 30.922 -20.858 1.00 40.59 191 ASN A CA 1
ATOM 1415 C C . ASN A 1 191 ? 7.646 30.774 -21.186 1.00 40.59 191 ASN A C 1
ATOM 1417 O O . ASN A 1 191 ? 8.493 31.063 -20.339 1.00 40.59 191 ASN A O 1
ATOM 1421 N N . LEU A 1 192 ? 7.920 30.228 -22.369 1.00 38.59 192 LEU A N 1
ATOM 1422 C CA . LEU A 1 192 ? 9.195 30.379 -23.061 1.00 38.59 192 LEU A CA 1
ATOM 1423 C C . LEU A 1 192 ? 9.237 31.770 -23.694 1.00 38.59 192 LEU A C 1
ATOM 1425 O O . LEU A 1 192 ? 8.187 32.175 -24.245 1.00 38.59 192 LEU A O 1
#

Nearest PDB structures (foldseek):
  6fhm-assembly1_B  TM=1.643E-01  e=7.269E-01  Escherichia coli K-12

Sequence (192 aa):
MLVMAAAMRGTMCTASRCSTSDPGGAIVTSV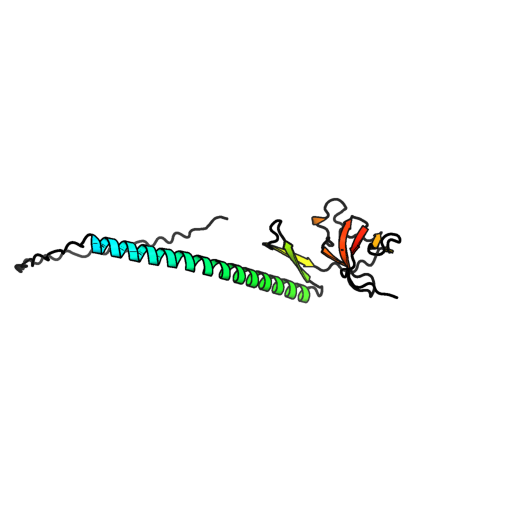LSRRRGFTLIELLVVIGIITILFGLTVLIGRAFQRNEKAVRGTNTVQGILNIAKLQALRDRAPYGIRLLRDADGQVRRLQYIASPGDYAKGNATRDLINPRVVSISGADLSGGLGTTDTTLWPVQAGDYLQVGSNDPRLIVAVTATTITTQSDNPGFSANL

Secondary structure (DSSP, 8-state):
------------------------------------PPPHHHHHHHHHHHHHHHHHHHHHHHHHHHHHHHHHHHHHHHHHHHHHHHHHHHHTS-EEEEEEE-TTS-EEEEEEEEPPPP--S-EEEE-SS-TT-EEEES--TTTTS-SS-GGG-SS-TT-EE--TTSPPEEEEEEETTEEEEE-S-TT-----